Protein AF-A0A7R9SZK2-F1 (afdb_monomer_lite)

Secondary structure (DSSP, 8-state):
------PPPP--TTSSSSSTTTHHHHHHHHHHHHHHHHTS--S------GGG-PPPPHHHHHHHHHHHHHHHHHHHHSPPHHHHHHHHHHHHHHHHHHHHHHHHHS--HHHHHIIIIIIHHHTT-EEEE-GGG-HHHHHHHHHHHHHTT-EEEES-S---HHHHHIIIIII--PPPPBSTTSTTPPPPPPS---

Radius of gyration: 28.97 Å; chains: 1; bounding box: 73×49×88 Å

Foldseek 3Di:
DDDDDDDDDDDPPPPPPPPPPVVPVVVVVVVVVVVVVVVPPDDDPPDDPPVPDDPQDPVVVVVVVVVVVVVVVVVVPDDPPVNVVCVVCVVVVVVVVVVVVVCVVPPDPVNVCCVVPVLVVLAAEEQEFEQVPDLCSQVVRVVSCVVNVYAYAYQDDDHDPVNVCCCVPNVVHDDGYHLCPDDVRDPDPDPPDD

Sequence (194 aa):
SFSALMADPPDNNAYASASLADASLADASLAAAAAASSATGGAGIEGWPLSSTRPLSAKSWGSFTNLLETATAISQTMPSDAMKAMDDYRIAVERIAQKIVERTADPTEGAFIEETFAYKRLKGVCFVGHVKTDLDSVAGAIGAANLFDGLACRSEDNLNGEITYVLNEVANVEVPPLFDDTAGGGVAPEKGGE

Organism: NCBI:txid41880

pLDDT: mean 70.46, std 19.51, range [32.16, 94.0]

Structure (mmCIF, N/CA/C/O backbone):
data_AF-A0A7R9SZK2-F1
#
_entry.id   AF-A0A7R9SZK2-F1
#
loop_
_atom_site.group_PDB
_atom_site.id
_atom_site.type_symbol
_atom_site.label_atom_id
_atom_site.label_alt_id
_atom_site.label_comp_id
_atom_site.label_asym_id
_atom_site.label_entity_id
_atom_site.label_seq_id
_atom_site.pdbx_PDB_ins_code
_atom_site.Cartn_x
_atom_site.Cartn_y
_atom_site.Cartn_z
_atom_site.occupancy
_atom_site.B_iso_or_equiv
_atom_site.auth_seq_id
_atom_site.auth_comp_id
_atom_site.auth_asym_id
_atom_site.auth_atom_id
_atom_site.pdbx_PDB_model_num
ATOM 1 N N . SER A 1 1 ? 1.773 28.346 46.906 1.00 42.03 1 SER A N 1
ATOM 2 C CA . SER A 1 1 ? 3.105 28.855 46.539 1.00 42.03 1 SER A CA 1
ATOM 3 C C . SER A 1 1 ? 3.604 28.022 45.375 1.00 42.03 1 SER A C 1
ATOM 5 O O . SER A 1 1 ? 4.022 26.895 45.591 1.00 42.03 1 SER A O 1
ATOM 7 N N . PHE A 1 2 ? 3.400 28.503 44.150 1.00 32.16 2 PHE A N 1
ATOM 8 C CA . PHE A 1 2 ? 3.701 27.790 42.904 1.00 32.16 2 PHE A CA 1
ATOM 9 C C . PHE A 1 2 ? 4.478 28.780 42.036 1.00 32.16 2 PHE A C 1
ATOM 11 O O . PHE A 1 2 ? 3.902 29.568 41.296 1.00 32.16 2 PHE A O 1
ATOM 18 N N . SER A 1 3 ? 5.781 28.863 42.281 1.00 41.75 3 SER A N 1
ATOM 19 C CA . SER A 1 3 ? 6.683 29.766 41.573 1.00 41.75 3 SER A CA 1
ATOM 20 C C . SER A 1 3 ? 8.060 29.117 41.576 1.00 41.75 3 SER A C 1
ATOM 22 O O . SER A 1 3 ? 8.725 29.142 42.608 1.00 41.75 3 SER A O 1
ATOM 24 N N . ALA A 1 4 ? 8.383 28.438 40.469 1.00 46.31 4 ALA A N 1
ATOM 25 C CA . ALA A 1 4 ? 9.712 28.023 39.991 1.00 46.31 4 ALA A CA 1
ATOM 26 C C . ALA A 1 4 ? 9.612 26.700 39.209 1.00 46.31 4 ALA A C 1
ATOM 28 O O . ALA A 1 4 ? 9.750 25.634 39.798 1.00 46.31 4 ALA A O 1
ATOM 29 N N . LEU A 1 5 ? 9.380 26.771 37.893 1.00 40.84 5 LEU A N 1
ATOM 30 C CA . LEU A 1 5 ? 9.936 25.820 36.915 1.00 40.84 5 LEU A CA 1
ATOM 31 C C . LEU A 1 5 ? 9.748 26.371 35.484 1.00 40.84 5 LEU A C 1
ATOM 33 O O . LEU A 1 5 ? 8.963 25.870 34.690 1.00 40.84 5 LEU A O 1
ATOM 37 N N . MET A 1 6 ? 10.439 27.466 35.179 1.00 43.38 6 MET A N 1
ATOM 38 C CA . MET A 1 6 ? 10.690 27.923 33.809 1.00 43.38 6 MET A CA 1
ATOM 39 C C . MET A 1 6 ? 12.207 28.057 33.711 1.00 43.38 6 MET A C 1
ATOM 41 O O . MET A 1 6 ? 12.776 29.041 34.173 1.00 43.38 6 MET A O 1
ATOM 45 N N . ALA A 1 7 ? 12.856 26.995 33.243 1.00 42.50 7 ALA A N 1
ATOM 46 C CA . ALA A 1 7 ? 14.253 27.021 32.840 1.00 42.50 7 ALA A CA 1
ATOM 47 C C . ALA A 1 7 ? 14.271 27.110 31.312 1.00 42.50 7 ALA A C 1
ATOM 49 O O . ALA A 1 7 ? 13.709 26.240 30.645 1.00 42.50 7 ALA A O 1
ATOM 50 N N . ASP A 1 8 ? 14.868 28.179 30.788 1.00 42.50 8 ASP A N 1
ATOM 51 C CA . ASP A 1 8 ? 15.096 28.370 29.356 1.00 42.50 8 ASP A CA 1
ATOM 52 C C . ASP A 1 8 ? 15.987 27.248 28.786 1.00 42.50 8 ASP A C 1
ATOM 54 O O . ASP A 1 8 ? 16.932 26.812 29.456 1.00 42.50 8 ASP A O 1
ATOM 58 N N . PRO A 1 9 ? 15.728 26.771 27.555 1.00 45.72 9 PRO A N 1
ATOM 59 C CA . PRO A 1 9 ? 16.635 25.861 26.868 1.00 45.72 9 PRO A CA 1
ATOM 60 C C . PRO A 1 9 ? 17.911 26.596 26.408 1.00 45.72 9 PRO A C 1
ATOM 62 O O . PRO A 1 9 ? 17.858 27.785 26.091 1.00 45.72 9 PRO A O 1
ATOM 65 N N . PRO A 1 10 ? 19.067 25.909 26.345 1.00 44.34 10 PRO A N 1
ATOM 66 C CA . PRO A 1 10 ? 20.327 26.530 25.954 1.00 44.34 10 PRO A CA 1
ATOM 67 C C . PRO A 1 10 ? 20.353 26.906 24.465 1.00 44.34 10 PRO A C 1
ATOM 69 O O . PRO A 1 10 ? 19.896 26.153 23.603 1.00 44.34 10 PRO A O 1
ATOM 72 N N . ASP A 1 11 ? 20.948 28.067 24.181 1.00 41.97 11 ASP A N 1
ATOM 73 C CA . ASP A 1 11 ? 21.234 28.591 22.844 1.00 41.97 11 ASP A CA 1
ATOM 74 C C . ASP A 1 11 ? 22.074 27.602 22.014 1.00 41.97 11 ASP A C 1
ATOM 76 O O . ASP A 1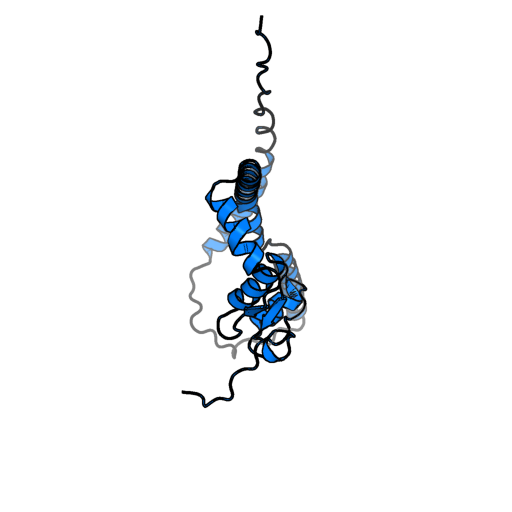 11 ? 23.275 27.427 22.224 1.00 41.97 11 ASP A O 1
ATOM 80 N N . ASN A 1 12 ? 21.450 26.997 21.002 1.00 46.94 12 ASN A N 1
ATOM 81 C CA . ASN A 1 12 ? 22.072 26.056 20.059 1.00 46.94 12 ASN A CA 1
ATOM 82 C C . ASN A 1 12 ? 22.899 26.735 18.944 1.00 46.94 12 ASN A C 1
ATOM 84 O O . ASN A 1 12 ? 23.244 26.108 17.943 1.00 46.94 12 ASN A O 1
ATOM 88 N N . ASN A 1 13 ? 23.240 28.018 19.088 1.00 44.75 13 ASN A N 1
ATOM 89 C CA . ASN A 1 13 ? 23.809 28.818 17.998 1.00 44.75 13 ASN A CA 1
ATOM 90 C C . ASN A 1 13 ? 25.343 28.704 17.845 1.00 44.75 13 ASN A C 1
ATOM 92 O O . ASN A 1 13 ? 25.939 29.400 17.026 1.00 44.75 13 ASN A O 1
ATOM 96 N N . ALA A 1 14 ? 26.002 27.832 18.616 1.00 42.00 14 ALA A N 1
ATOM 97 C CA . ALA A 1 14 ? 27.465 27.723 18.644 1.00 42.00 14 ALA A CA 1
ATOM 98 C C . ALA A 1 14 ? 28.066 26.697 17.657 1.00 42.00 14 ALA A C 1
ATOM 100 O O . ALA A 1 14 ? 29.277 26.703 17.452 1.00 42.00 14 ALA A O 1
ATOM 101 N N . TYR A 1 15 ? 27.260 25.844 17.013 1.00 39.00 15 TYR A N 1
ATOM 102 C CA . TYR A 1 15 ? 27.771 24.791 16.114 1.00 39.00 15 TYR A CA 1
ATOM 103 C C . TYR A 1 15 ? 27.780 25.159 14.619 1.00 39.00 15 TYR A C 1
ATOM 105 O O . TYR A 1 15 ? 28.322 24.408 13.811 1.00 39.00 15 TYR A O 1
ATOM 113 N N . ALA A 1 16 ? 27.232 26.314 14.227 1.00 40.88 16 ALA A N 1
ATOM 114 C CA . ALA A 1 16 ? 27.061 26.671 12.813 1.00 40.88 16 ALA A CA 1
ATOM 115 C C . ALA A 1 16 ? 28.279 27.361 12.159 1.00 40.88 16 ALA A C 1
ATOM 117 O O . ALA A 1 16 ? 28.333 27.474 10.937 1.00 40.88 16 ALA A O 1
ATOM 118 N N . SER A 1 17 ? 29.269 27.827 12.927 1.00 41.69 17 SER A N 1
ATOM 119 C CA . SER A 1 17 ? 30.341 28.685 12.391 1.00 41.69 17 SER A CA 1
ATOM 120 C C . SER A 1 17 ? 31.630 27.956 11.989 1.00 41.69 17 SER A C 1
ATOM 122 O O . SER A 1 17 ? 32.462 28.552 11.310 1.00 41.69 17 SER A O 1
ATOM 124 N N . ALA A 1 18 ? 31.803 26.677 12.342 1.00 39.34 18 ALA A N 1
ATOM 125 C CA . ALA A 1 18 ? 33.045 25.941 12.063 1.00 39.34 18 ALA A CA 1
ATOM 126 C C . ALA A 1 18 ? 33.054 25.172 10.723 1.00 39.34 18 ALA A C 1
ATOM 128 O O . ALA A 1 18 ? 34.112 24.743 10.281 1.00 39.34 18 ALA A O 1
ATOM 129 N N . SER A 1 19 ? 31.906 25.020 10.050 1.00 45.16 19 SER A N 1
ATOM 130 C CA . SER A 1 19 ? 31.774 24.176 8.844 1.00 45.16 19 SER A CA 1
ATOM 131 C C . SER A 1 19 ? 31.853 24.938 7.511 1.00 45.16 19 SER A C 1
ATOM 133 O O . SER A 1 19 ? 31.852 24.316 6.452 1.00 45.16 19 SER A O 1
ATOM 135 N N . LEU A 1 20 ? 31.891 26.273 7.530 1.00 40.22 20 LEU A N 1
ATOM 136 C CA . LEU A 1 20 ? 31.751 27.095 6.318 1.00 40.22 20 LEU A CA 1
ATOM 137 C C . LEU A 1 20 ? 33.079 27.428 5.615 1.00 40.22 20 LEU A C 1
ATOM 139 O O . LEU A 1 20 ? 33.055 27.937 4.498 1.00 40.22 20 LEU A O 1
ATOM 143 N N . ALA A 1 21 ? 34.232 27.142 6.227 1.00 42.16 21 ALA A N 1
ATOM 144 C CA . ALA A 1 21 ? 35.530 27.472 5.632 1.00 42.16 21 ALA A CA 1
ATOM 145 C C . ALA A 1 21 ? 36.015 26.419 4.612 1.00 42.16 21 ALA A C 1
ATOM 147 O O . ALA A 1 21 ? 36.528 26.794 3.556 1.00 42.16 21 ALA A O 1
ATOM 148 N N . ASP A 1 22 ? 35.788 25.125 4.869 1.00 42.03 22 ASP A N 1
ATOM 149 C CA . ASP A 1 22 ? 36.299 24.031 4.020 1.00 42.03 22 ASP A CA 1
ATOM 150 C C . ASP A 1 22 ? 35.473 23.779 2.745 1.00 42.03 22 ASP A C 1
ATOM 152 O O . ASP A 1 22 ? 36.000 23.273 1.755 1.00 42.03 22 ASP A O 1
ATOM 156 N N . ALA A 1 23 ? 34.202 24.196 2.710 1.00 44.44 23 ALA A N 1
ATOM 157 C CA . ALA A 1 23 ? 33.348 24.040 1.527 1.00 44.44 23 ALA A CA 1
ATOM 158 C C . ALA A 1 23 ? 33.775 24.942 0.345 1.00 44.44 23 ALA A C 1
ATOM 160 O O . ALA A 1 23 ? 33.559 24.601 -0.816 1.00 44.44 23 ALA A O 1
ATOM 161 N N . SER A 1 24 ? 34.443 26.069 0.620 1.00 49.50 24 SER A N 1
ATOM 162 C CA . SER A 1 24 ? 34.748 27.085 -0.402 1.00 49.50 24 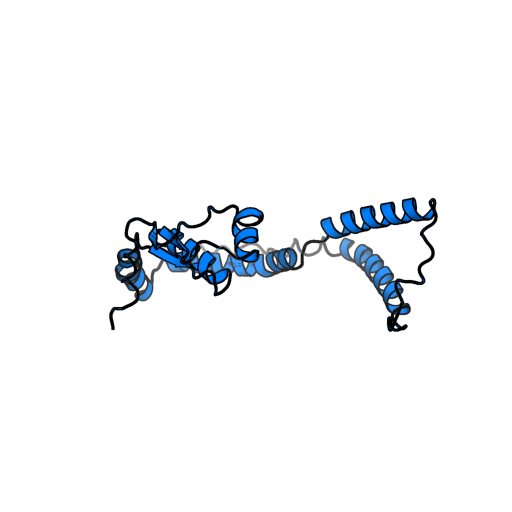SER A CA 1
ATOM 163 C C . SER A 1 24 ? 35.840 26.681 -1.404 1.00 49.50 24 SER A C 1
ATOM 165 O O . SER A 1 24 ? 35.852 27.166 -2.537 1.00 49.50 24 SER A O 1
ATOM 167 N N . LEU A 1 25 ? 36.747 25.774 -1.021 1.00 42.75 25 LEU A N 1
ATOM 168 C CA . LEU A 1 25 ? 37.838 25.308 -1.888 1.00 42.75 25 LEU A CA 1
ATOM 169 C C . LEU A 1 25 ? 37.407 24.156 -2.808 1.00 42.75 25 LEU A C 1
ATOM 171 O O . LEU A 1 25 ? 37.892 24.066 -3.938 1.00 42.75 25 LEU A O 1
ATOM 175 N N . ALA A 1 26 ? 36.468 23.314 -2.365 1.00 48.78 26 ALA A N 1
ATOM 176 C CA . ALA A 1 26 ? 35.903 22.242 -3.184 1.00 48.78 26 ALA A CA 1
ATOM 177 C C . ALA A 1 26 ? 35.005 22.802 -4.305 1.00 48.78 26 ALA A C 1
ATOM 179 O O . ALA A 1 26 ? 35.143 22.393 -5.463 1.00 48.78 26 ALA A O 1
ATOM 180 N N . ASP A 1 27 ? 34.188 23.815 -3.995 1.00 48.53 27 ASP A N 1
ATOM 181 C CA . ASP A 1 27 ? 33.290 24.469 -4.957 1.00 48.53 27 ASP A CA 1
ATOM 182 C C . ASP A 1 27 ? 34.035 25.209 -6.075 1.00 48.53 27 ASP A C 1
ATOM 184 O O . ASP A 1 27 ? 33.617 25.175 -7.235 1.00 48.53 27 ASP A O 1
ATOM 188 N N . ALA A 1 28 ? 35.186 25.820 -5.774 1.00 45.78 28 ALA A N 1
ATOM 189 C CA . ALA A 1 28 ? 35.995 26.503 -6.785 1.00 45.78 28 ALA A CA 1
ATOM 190 C C . ALA A 1 28 ? 36.542 25.535 -7.856 1.00 45.78 28 ALA A C 1
ATOM 192 O O . ALA A 1 28 ? 36.662 25.904 -9.027 1.00 45.78 28 ALA A O 1
ATOM 193 N N . SER A 1 29 ? 36.832 24.283 -7.479 1.00 46.62 29 SER A N 1
ATOM 194 C CA . SER A 1 29 ? 37.334 23.259 -8.406 1.00 46.62 29 SER A CA 1
ATOM 195 C C . SER A 1 29 ? 36.232 22.671 -9.300 1.00 46.62 29 SER A C 1
ATOM 197 O O . SER A 1 29 ? 36.459 22.461 -10.495 1.00 46.62 29 SER A O 1
ATOM 199 N N . LEU A 1 30 ? 35.016 22.495 -8.764 1.00 48.34 30 LEU A N 1
ATOM 200 C CA . LEU A 1 30 ? 33.853 22.039 -9.531 1.00 48.34 30 LEU A CA 1
ATOM 201 C C . LEU A 1 30 ? 33.337 23.125 -10.485 1.00 48.34 30 LEU A C 1
ATOM 203 O O . LEU A 1 30 ? 33.002 22.830 -11.634 1.00 48.34 30 LEU A O 1
ATOM 207 N N . ALA A 1 31 ? 33.332 24.388 -10.047 1.00 49.47 31 ALA A N 1
ATOM 208 C CA . ALA A 1 31 ? 32.934 25.517 -10.884 1.00 49.47 31 ALA A CA 1
ATOM 209 C C . ALA A 1 31 ? 33.897 25.727 -12.069 1.00 49.47 31 ALA A C 1
ATOM 211 O O . ALA A 1 31 ? 33.452 26.017 -13.181 1.00 49.47 31 ALA A O 1
ATOM 212 N N . ALA A 1 32 ? 35.203 25.510 -11.871 1.00 45.88 32 ALA A N 1
ATOM 213 C CA . ALA A 1 32 ? 36.190 25.568 -12.950 1.00 45.88 32 ALA A CA 1
ATOM 214 C C . ALA A 1 32 ? 36.011 24.430 -13.977 1.00 45.88 32 ALA A C 1
ATOM 216 O O . ALA A 1 32 ? 36.134 24.664 -15.182 1.00 45.88 32 ALA A O 1
ATOM 217 N N . ALA A 1 33 ? 35.657 23.220 -13.527 1.00 44.72 33 ALA A N 1
ATOM 218 C CA . ALA A 1 33 ? 35.361 22.093 -14.415 1.00 44.72 33 ALA A CA 1
ATOM 219 C C . ALA A 1 33 ? 34.056 22.300 -15.213 1.00 44.72 33 ALA A C 1
ATOM 221 O O . ALA A 1 33 ? 34.003 22.006 -16.410 1.00 44.72 33 ALA A O 1
ATOM 222 N N . ALA A 1 34 ? 33.024 22.879 -14.588 1.00 45.88 34 ALA A N 1
ATOM 223 C CA . ALA A 1 34 ? 31.765 23.218 -15.254 1.00 45.88 34 ALA A CA 1
ATOM 224 C C . ALA A 1 34 ? 31.927 24.357 -16.282 1.00 45.88 34 ALA A C 1
ATOM 226 O O . ALA A 1 34 ? 31.342 24.299 -17.366 1.00 45.88 34 ALA A O 1
ATOM 227 N N . ALA A 1 35 ? 32.771 25.355 -15.995 1.00 41.47 35 ALA A N 1
ATOM 228 C CA . ALA A 1 35 ? 33.072 26.447 -16.924 1.00 41.47 35 ALA A CA 1
ATOM 229 C C . ALA A 1 35 ? 33.907 25.996 -18.141 1.00 41.47 35 ALA A C 1
ATOM 231 O O . ALA A 1 35 ? 33.748 26.538 -19.234 1.00 41.47 35 ALA A O 1
ATOM 232 N N . ALA A 1 36 ? 34.759 24.975 -17.991 1.00 43.59 36 ALA A N 1
ATOM 233 C CA . ALA A 1 36 ? 35.483 24.384 -19.120 1.00 43.59 36 ALA A CA 1
ATOM 234 C C . ALA A 1 36 ? 34.558 23.578 -20.058 1.00 43.59 36 ALA A C 1
ATOM 236 O O . ALA A 1 36 ? 34.780 23.548 -21.269 1.00 43.59 36 ALA A O 1
ATOM 237 N N . SER A 1 37 ? 33.494 22.976 -19.513 1.00 43.56 37 SER A N 1
ATOM 238 C CA . SER A 1 37 ? 32.466 22.242 -20.267 1.00 43.56 37 SER A CA 1
ATOM 239 C C . SER A 1 37 ? 31.523 23.173 -21.048 1.00 43.56 37 SER A C 1
ATOM 241 O O . SER A 1 37 ? 31.163 22.890 -22.193 1.00 43.56 37 SER A O 1
ATOM 243 N N . SER A 1 38 ? 31.174 24.340 -20.491 1.00 41.94 38 SER A N 1
ATOM 244 C CA . SER A 1 38 ? 30.246 25.279 -21.142 1.00 41.94 38 SER A CA 1
ATOM 245 C C . SER A 1 38 ? 30.853 26.059 -22.317 1.00 41.94 38 SER A C 1
ATOM 247 O O . SER A 1 38 ? 30.114 26.568 -23.157 1.00 41.94 38 SER A O 1
ATOM 249 N N . ALA A 1 39 ? 32.184 26.107 -22.441 1.00 38.69 39 ALA A N 1
ATOM 250 C CA . ALA A 1 39 ? 32.871 26.827 -23.517 1.00 38.69 39 ALA A CA 1
ATOM 251 C C . ALA A 1 39 ? 32.955 26.059 -24.857 1.00 38.69 39 ALA A C 1
ATOM 253 O O . ALA A 1 39 ? 33.436 26.614 -25.844 1.00 38.69 39 ALA A O 1
ATOM 254 N N . THR A 1 40 ? 32.492 24.803 -24.929 1.00 42.72 40 THR A N 1
ATOM 255 C CA . THR A 1 40 ? 32.543 23.982 -26.164 1.00 42.72 40 THR A CA 1
ATOM 256 C C . THR A 1 40 ? 31.189 23.433 -26.637 1.00 42.72 40 THR A C 1
ATOM 258 O O . THR A 1 40 ? 31.122 22.758 -27.664 1.00 42.72 40 THR A O 1
ATOM 261 N N . GLY A 1 41 ? 30.087 23.768 -25.961 1.00 37.22 41 GLY A N 1
ATOM 262 C CA . GLY A 1 41 ? 28.733 23.317 -26.306 1.00 37.22 41 GLY A CA 1
ATOM 263 C C . GLY A 1 41 ? 28.063 24.168 -27.385 1.00 37.22 41 GLY A C 1
ATOM 264 O O . GLY A 1 41 ? 27.139 24.919 -27.092 1.00 37.22 41 GLY A O 1
ATOM 265 N N . GLY A 1 42 ? 28.530 24.074 -28.629 1.00 36.88 42 GLY A N 1
ATOM 266 C CA . GLY A 1 42 ? 27.995 24.877 -29.732 1.00 36.88 42 GLY A CA 1
ATOM 267 C C . GLY A 1 42 ? 28.293 24.325 -31.122 1.00 36.88 42 GLY A C 1
ATOM 268 O O . GLY A 1 42 ? 28.608 25.093 -32.023 1.00 36.88 42 GLY A O 1
ATOM 269 N N . ALA A 1 43 ? 28.225 23.008 -31.314 1.00 37.97 43 ALA A N 1
ATOM 270 C CA . ALA A 1 43 ? 28.176 22.411 -32.646 1.00 37.97 43 ALA A CA 1
ATOM 271 C C . ALA A 1 43 ? 27.143 21.278 -32.635 1.00 37.97 43 ALA A C 1
ATOM 273 O O . ALA A 1 43 ? 27.264 20.326 -31.868 1.00 37.97 43 ALA A O 1
ATOM 274 N N . GLY A 1 44 ? 26.088 21.441 -33.435 1.00 36.44 44 GLY A N 1
ATOM 275 C CA . GLY A 1 44 ? 24.954 20.528 -33.507 1.00 36.44 44 GLY A CA 1
ATOM 276 C C . GLY A 1 44 ? 25.370 19.106 -33.870 1.00 36.44 44 GLY A C 1
ATOM 277 O O . GLY A 1 44 ? 26.169 18.886 -34.777 1.00 36.44 44 GLY A O 1
ATOM 278 N N . ILE A 1 45 ? 24.784 18.139 -33.172 1.00 45.91 45 ILE A N 1
ATOM 279 C CA . ILE A 1 45 ? 24.876 16.716 -33.503 1.00 45.91 45 ILE A CA 1
ATOM 280 C C . ILE A 1 45 ? 23.719 16.366 -34.451 1.00 45.91 45 ILE A C 1
ATOM 282 O O . ILE A 1 45 ? 22.886 15.513 -34.166 1.00 45.91 45 ILE A O 1
ATOM 286 N N . GLU A 1 46 ? 23.625 17.067 -35.581 1.00 43.34 46 GLU A N 1
ATOM 287 C CA . GLU A 1 46 ? 22.796 16.613 -36.697 1.00 43.34 46 GLU A CA 1
ATOM 288 C C . GLU A 1 46 ? 23.641 15.698 -37.587 1.00 43.34 46 GLU A C 1
ATOM 290 O O . GLU A 1 46 ? 24.599 16.127 -38.225 1.00 43.34 46 GLU A O 1
ATOM 295 N N . GLY A 1 47 ? 23.272 14.415 -37.625 1.00 46.22 47 GLY A N 1
ATOM 296 C CA . GLY A 1 47 ? 23.664 13.507 -38.700 1.00 46.22 47 GLY A CA 1
ATOM 297 C C . GLY A 1 47 ? 25.104 12.995 -38.668 1.00 46.22 47 GLY A C 1
ATOM 298 O O . GLY A 1 47 ? 25.814 13.122 -39.662 1.00 46.22 47 GLY A O 1
ATOM 299 N N . TRP A 1 48 ? 25.523 12.322 -37.591 1.00 44.72 48 TRP A N 1
ATOM 300 C CA . TRP A 1 48 ? 26.705 11.457 -37.668 1.00 44.72 48 TRP A CA 1
ATOM 301 C C . TRP A 1 48 ? 26.298 10.066 -38.185 1.00 44.72 48 TRP A C 1
ATOM 303 O O . TRP A 1 48 ? 25.636 9.321 -37.458 1.00 44.72 48 TRP A O 1
ATOM 313 N N . PRO A 1 49 ? 26.652 9.667 -39.420 1.00 46.09 49 PRO A N 1
ATOM 314 C CA . PRO A 1 49 ? 26.409 8.305 -39.867 1.00 46.09 49 PRO A CA 1
ATOM 315 C C . PRO A 1 49 ? 27.317 7.347 -39.084 1.00 46.09 49 PRO A C 1
ATOM 317 O O . PRO A 1 49 ? 28.542 7.397 -39.194 1.00 46.09 49 PRO A O 1
ATOM 320 N N . LEU A 1 50 ? 26.713 6.421 -38.331 1.00 50.22 50 LEU A N 1
ATOM 321 C CA . LEU A 1 50 ? 27.406 5.326 -37.627 1.00 50.22 50 LEU A CA 1
ATOM 322 C C . LEU A 1 50 ? 28.264 4.443 -38.560 1.00 50.22 50 LEU A C 1
ATOM 324 O O . LEU A 1 50 ? 29.045 3.627 -38.085 1.00 50.22 50 LEU A O 1
ATOM 328 N N . SER A 1 51 ? 28.142 4.602 -39.882 1.00 53.25 51 SER A N 1
ATOM 329 C CA . SER A 1 51 ? 28.876 3.853 -40.902 1.00 53.25 51 SER A CA 1
ATOM 330 C C . SER A 1 51 ? 30.253 4.428 -41.265 1.00 53.25 51 SER A C 1
ATOM 332 O O . SER A 1 51 ? 30.954 3.812 -42.065 1.00 53.25 51 SER A O 1
ATOM 334 N N . SER A 1 52 ? 30.658 5.593 -40.735 1.00 51.31 52 SER A N 1
ATOM 335 C CA . SER A 1 52 ? 31.968 6.210 -41.038 1.00 51.31 52 SER A CA 1
ATOM 336 C C . SER A 1 52 ? 32.990 6.133 -39.899 1.00 51.31 52 SER A C 1
ATOM 338 O O . SER A 1 52 ? 34.059 6.744 -39.984 1.00 51.31 52 SER A O 1
ATOM 340 N N . THR A 1 53 ? 32.696 5.416 -38.817 1.00 53.47 53 THR A N 1
ATOM 341 C CA . THR A 1 53 ? 33.638 5.224 -37.711 1.00 53.47 53 THR A CA 1
ATOM 342 C C . THR A 1 53 ? 34.727 4.237 -38.130 1.00 53.47 53 THR A C 1
ATOM 344 O O . THR A 1 53 ? 34.477 3.064 -38.404 1.00 53.47 53 THR A O 1
ATOM 347 N N . ARG A 1 54 ? 35.978 4.714 -38.211 1.00 56.16 54 ARG A N 1
ATOM 348 C CA . ARG A 1 54 ? 37.136 3.821 -38.369 1.00 56.16 54 ARG A CA 1
ATOM 349 C C . ARG A 1 54 ? 37.133 2.820 -37.206 1.00 56.16 54 ARG A C 1
ATOM 351 O O . ARG A 1 54 ? 36.927 3.255 -36.071 1.00 56.16 54 ARG A O 1
ATOM 358 N N . PRO A 1 55 ? 37.389 1.522 -37.449 1.00 59.38 55 PRO A N 1
ATOM 359 C CA . PRO A 1 55 ? 37.478 0.551 -36.369 1.00 59.38 55 PRO A CA 1
ATOM 360 C C . PRO A 1 55 ? 38.529 1.020 -35.360 1.00 59.38 55 PRO A C 1
ATOM 362 O O . PRO A 1 55 ? 39.644 1.392 -35.742 1.00 59.38 55 PRO A O 1
ATOM 365 N N . LEU A 1 56 ? 38.150 1.047 -34.080 1.00 57.66 56 LEU A N 1
ATOM 366 C CA . LEU A 1 56 ? 39.048 1.405 -32.988 1.00 57.66 56 LEU A CA 1
ATOM 367 C C . LEU A 1 56 ? 40.299 0.527 -33.088 1.00 57.66 56 LEU A C 1
ATOM 369 O O . LEU A 1 56 ? 40.224 -0.701 -33.092 1.00 57.66 56 LEU A O 1
ATOM 373 N N . SER A 1 57 ? 41.463 1.163 -33.190 1.00 66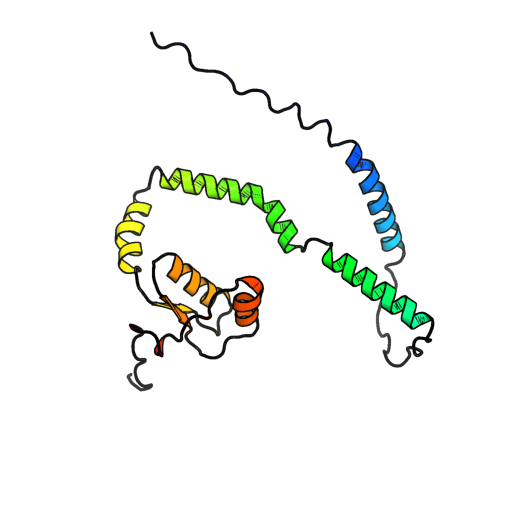.31 57 SER A N 1
ATOM 374 C CA . SER A 1 57 ? 42.741 0.458 -33.137 1.00 66.31 57 SER A CA 1
ATOM 375 C C . SER A 1 57 ? 42.863 -0.337 -31.829 1.00 66.31 57 SER A C 1
ATOM 377 O O . SER A 1 57 ? 42.317 0.060 -30.797 1.00 66.31 57 SER A O 1
ATOM 379 N N . ALA A 1 58 ? 43.638 -1.425 -31.827 1.00 60.59 58 ALA A N 1
ATOM 380 C CA . ALA A 1 58 ? 43.880 -2.223 -30.618 1.00 60.59 58 ALA A CA 1
ATOM 381 C C . ALA A 1 58 ? 44.420 -1.386 -29.434 1.00 60.59 58 ALA A C 1
ATOM 383 O O . ALA A 1 58 ? 44.148 -1.693 -28.280 1.00 60.59 58 ALA A O 1
ATOM 384 N N . LYS A 1 59 ? 45.128 -0.279 -29.715 1.00 61.09 59 LYS A N 1
ATOM 385 C CA . LYS A 1 59 ? 45.617 0.668 -28.698 1.00 61.09 59 LYS A CA 1
ATOM 386 C C . LYS A 1 59 ? 44.511 1.565 -28.126 1.00 61.09 59 LYS A C 1
ATOM 388 O O . LYS A 1 59 ? 44.554 1.901 -26.949 1.00 61.09 59 LYS A O 1
ATOM 393 N N . SER A 1 60 ? 43.516 1.939 -28.932 1.00 67.25 60 SER A N 1
ATOM 394 C CA . SER A 1 60 ? 42.368 2.743 -28.481 1.00 67.25 60 SER A CA 1
ATOM 395 C C . SER A 1 60 ? 41.306 1.921 -27.750 1.00 67.25 60 SER A C 1
ATOM 397 O O . SER A 1 60 ? 40.543 2.492 -26.979 1.00 67.25 60 SER A O 1
ATOM 399 N N . TRP A 1 61 ? 41.285 0.595 -27.930 1.00 66.94 61 TRP A N 1
ATOM 400 C CA . TRP A 1 61 ? 40.397 -0.300 -27.181 1.00 66.94 61 TRP A CA 1
ATOM 401 C C . TRP A 1 61 ? 40.675 -0.282 -25.676 1.00 66.94 61 TRP A C 1
ATOM 403 O O . TRP A 1 61 ? 39.739 -0.127 -24.905 1.00 66.94 61 TRP A O 1
ATOM 413 N N . GLY A 1 62 ? 41.946 -0.334 -25.260 1.00 67.31 62 GLY A N 1
ATOM 414 C CA . GLY A 1 62 ? 42.304 -0.232 -23.837 1.00 67.31 62 GLY A CA 1
ATOM 415 C C . GLY A 1 62 ? 41.948 1.126 -23.217 1.00 67.31 62 GLY A C 1
ATOM 416 O O . GLY A 1 62 ? 41.555 1.210 -22.059 1.00 67.31 62 GLY A O 1
ATOM 417 N N . SER A 1 63 ? 42.025 2.205 -24.002 1.00 71.00 63 SER A N 1
ATOM 418 C CA . SER A 1 63 ? 41.601 3.533 -23.543 1.00 71.00 63 SER A CA 1
ATOM 419 C C . SER A 1 63 ? 40.079 3.644 -23.426 1.00 71.00 63 SER A C 1
ATOM 421 O O . SER A 1 63 ? 39.591 4.349 -22.549 1.00 71.00 63 SER A O 1
ATOM 423 N N . PHE A 1 64 ? 39.334 2.954 -24.292 1.00 72.38 64 PHE A N 1
ATOM 424 C CA . PHE A 1 64 ? 37.874 2.906 -24.256 1.00 72.38 64 PHE A CA 1
ATOM 425 C C . PHE A 1 64 ? 37.358 2.060 -23.087 1.00 72.38 64 PHE A C 1
ATOM 427 O O . PHE A 1 64 ? 36.432 2.486 -22.405 1.00 72.38 64 PHE A O 1
ATOM 434 N N . THR A 1 65 ? 37.982 0.915 -22.793 1.00 75.31 65 THR A N 1
ATOM 435 C CA . THR A 1 65 ? 37.619 0.097 -21.624 1.00 75.31 65 THR A CA 1
ATOM 436 C C . THR A 1 65 ? 37.914 0.823 -20.317 1.00 75.31 65 THR A C 1
ATOM 438 O O . THR A 1 65 ? 37.047 0.855 -19.455 1.00 75.31 65 THR A O 1
ATOM 441 N N . ASN A 1 66 ? 39.059 1.507 -20.203 1.00 72.69 66 ASN A N 1
ATOM 442 C CA . ASN A 1 66 ? 39.350 2.348 -19.036 1.00 72.69 66 ASN A CA 1
ATOM 443 C C . ASN A 1 66 ? 38.337 3.491 -18.886 1.00 72.69 66 ASN A C 1
ATOM 445 O O . ASN A 1 66 ? 37.946 3.828 -17.771 1.00 72.69 66 ASN A O 1
ATOM 449 N N . LEU A 1 67 ? 37.892 4.089 -19.996 1.00 78.75 67 LEU A N 1
ATOM 450 C CA . LEU A 1 67 ? 36.860 5.124 -19.972 1.00 78.75 67 LEU A CA 1
ATOM 451 C C . LEU A 1 67 ? 35.504 4.554 -19.543 1.00 78.75 67 LEU A C 1
ATOM 453 O O . LEU A 1 67 ? 34.827 5.186 -18.740 1.00 78.75 67 LEU A O 1
ATOM 457 N N . LEU A 1 68 ? 35.129 3.360 -20.011 1.00 78.31 68 LEU A N 1
ATOM 458 C CA . LEU A 1 68 ? 33.911 2.670 -19.578 1.00 78.31 68 LEU A CA 1
ATOM 459 C C . LEU A 1 68 ? 33.965 2.280 -18.099 1.00 78.31 68 LEU A C 1
ATOM 461 O O . LEU A 1 68 ? 32.993 2.509 -17.387 1.00 78.31 68 LEU A O 1
ATOM 465 N N . GLU A 1 69 ? 35.084 1.744 -17.616 1.00 72.88 69 GLU A N 1
ATOM 466 C CA . GLU A 1 69 ? 35.269 1.423 -16.196 1.00 72.88 69 GLU A CA 1
ATOM 467 C C . GLU A 1 69 ? 35.190 2.683 -15.333 1.00 72.88 69 GLU A C 1
ATOM 469 O O . GLU A 1 69 ? 34.475 2.704 -14.334 1.00 72.88 69 GLU A O 1
ATOM 474 N N . THR A 1 70 ? 35.835 3.769 -15.765 1.00 73.12 70 THR A N 1
ATOM 475 C CA . THR A 1 70 ? 35.781 5.057 -15.063 1.00 73.12 70 THR A CA 1
ATOM 476 C C . THR A 1 70 ? 34.365 5.641 -15.084 1.00 73.12 70 THR A C 1
ATOM 478 O O . THR A 1 70 ? 33.870 6.085 -14.053 1.00 73.12 70 THR A O 1
ATOM 481 N N . ALA A 1 71 ? 33.670 5.601 -16.223 1.00 69.69 71 ALA A N 1
ATOM 482 C CA . ALA A 1 71 ? 32.297 6.089 -16.340 1.00 69.69 71 ALA A CA 1
ATOM 483 C C . ALA A 1 71 ? 31.314 5.257 -15.503 1.00 69.69 71 ALA A C 1
ATOM 485 O O . ALA A 1 71 ? 30.430 5.818 -14.860 1.00 69.69 71 ALA A O 1
ATOM 486 N N . THR A 1 72 ? 31.498 3.936 -15.451 1.00 68.00 72 THR A N 1
ATOM 487 C CA . THR A 1 72 ? 30.683 3.032 -14.624 1.00 68.00 72 THR A CA 1
ATOM 488 C C . THR A 1 72 ? 30.927 3.296 -13.138 1.00 68.00 72 THR A C 1
ATOM 490 O O . THR A 1 72 ? 29.971 3.427 -12.376 1.00 68.00 72 THR A O 1
ATOM 493 N N . ALA A 1 73 ? 32.187 3.473 -12.730 1.00 65.56 73 ALA A N 1
ATOM 494 C CA . ALA A 1 73 ? 32.551 3.817 -11.356 1.00 65.56 73 ALA A CA 1
ATOM 495 C C . ALA A 1 73 ? 32.012 5.199 -10.930 1.00 65.56 73 ALA A C 1
ATOM 497 O O . ALA A 1 73 ? 31.549 5.370 -9.802 1.00 65.56 73 ALA A O 1
ATOM 498 N N . ILE A 1 74 ? 32.000 6.183 -11.835 1.00 63.53 74 ILE A N 1
ATOM 499 C CA . ILE A 1 74 ? 31.410 7.507 -11.576 1.00 63.53 74 ILE A CA 1
ATOM 500 C C . ILE A 1 74 ? 29.879 7.409 -11.488 1.00 63.53 74 ILE A C 1
ATOM 502 O O . ILE A 1 74 ? 29.270 7.975 -10.584 1.00 63.53 74 ILE A O 1
ATOM 506 N N . SER A 1 75 ? 29.241 6.642 -12.376 1.00 60.62 75 SER A N 1
ATOM 507 C CA . SER A 1 75 ? 27.786 6.449 -12.355 1.00 60.62 75 SER A CA 1
ATOM 508 C C . SER A 1 75 ? 27.295 5.730 -11.096 1.00 60.62 75 SER A C 1
ATOM 510 O O . SER A 1 75 ? 26.168 5.967 -10.677 1.00 60.62 75 SER A O 1
ATOM 512 N N . GLN A 1 76 ? 28.114 4.862 -10.497 1.00 61.44 76 GLN A N 1
ATOM 513 C CA . GLN A 1 76 ? 27.785 4.155 -9.254 1.00 61.44 76 GLN A CA 1
ATOM 514 C C . GLN A 1 76 ? 28.019 4.992 -7.990 1.00 61.44 76 GLN A C 1
ATOM 516 O O . GLN A 1 76 ? 27.505 4.650 -6.930 1.00 61.44 76 GLN A O 1
ATOM 521 N N . THR A 1 77 ? 28.798 6.072 -8.080 1.00 60.22 77 THR A N 1
ATOM 522 C CA . THR A 1 77 ? 29.133 6.931 -6.932 1.00 60.22 77 THR A CA 1
ATOM 523 C C . THR A 1 77 ? 28.286 8.196 -6.857 1.00 60.22 77 THR A C 1
ATOM 525 O O . THR A 1 77 ? 28.257 8.842 -5.810 1.00 60.22 77 THR A O 1
ATOM 528 N N . MET A 1 78 ? 27.564 8.552 -7.923 1.00 58.19 78 MET A N 1
ATOM 529 C CA . MET A 1 78 ? 26.624 9.665 -7.869 1.00 58.19 78 MET A CA 1
ATOM 530 C C . MET A 1 78 ? 25.303 9.218 -7.232 1.00 58.19 78 MET A C 1
ATOM 532 O O . MET A 1 78 ? 24.6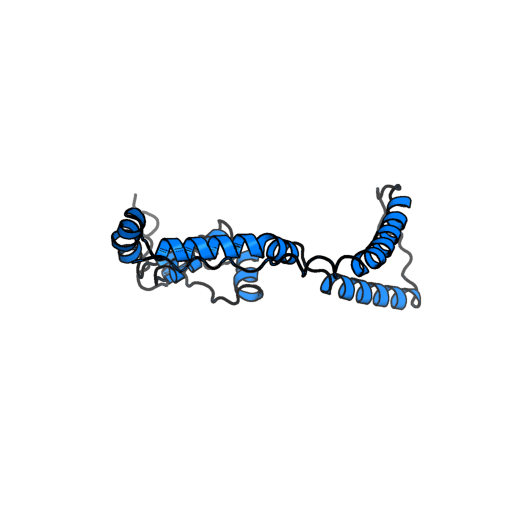53 8.318 -7.766 1.00 58.19 78 MET A O 1
ATOM 536 N N . PRO A 1 79 ? 24.877 9.839 -6.113 1.00 64.19 79 PRO A N 1
ATOM 537 C CA . PRO A 1 79 ? 23.569 9.557 -5.550 1.00 64.19 79 PRO A CA 1
ATOM 538 C C . PRO A 1 79 ? 22.517 9.872 -6.608 1.00 64.19 79 PRO A C 1
ATOM 540 O O . PRO A 1 79 ? 22.545 10.948 -7.219 1.00 64.19 79 PRO A O 1
ATOM 543 N N . SER A 1 80 ? 21.627 8.908 -6.842 1.00 77.00 80 SER A N 1
ATOM 544 C CA . SER A 1 80 ? 20.529 9.076 -7.786 1.00 77.00 80 SER A CA 1
ATOM 545 C C . SER A 1 80 ? 19.688 10.287 -7.387 1.00 77.00 80 SER A C 1
ATOM 547 O O . SER A 1 80 ? 19.624 10.659 -6.212 1.00 77.00 80 SER A O 1
ATOM 549 N N . ASP A 1 81 ? 19.012 10.901 -8.353 1.00 79.38 81 ASP A N 1
ATOM 550 C CA . ASP A 1 81 ? 18.138 12.044 -8.067 1.00 79.38 81 ASP A CA 1
ATOM 551 C C . ASP A 1 81 ? 17.045 11.678 -7.045 1.00 79.38 81 ASP A C 1
ATOM 553 O O . ASP A 1 81 ? 16.651 12.509 -6.232 1.00 79.38 81 ASP A O 1
ATOM 557 N N . ALA A 1 82 ? 16.646 10.401 -6.998 1.00 70.38 82 ALA A N 1
ATOM 558 C CA . ALA A 1 82 ? 15.765 9.862 -5.968 1.00 70.38 82 ALA A CA 1
ATOM 559 C C . ALA A 1 82 ? 16.402 9.880 -4.567 1.00 70.38 82 ALA A C 1
ATOM 561 O O . ALA A 1 82 ? 15.748 10.281 -3.609 1.00 70.38 82 ALA A O 1
ATOM 562 N N . MET A 1 83 ? 17.675 9.492 -4.429 1.00 76.44 83 MET A N 1
ATOM 563 C CA . MET A 1 83 ? 18.378 9.538 -3.139 1.00 76.44 83 MET A CA 1
ATOM 564 C C . MET A 1 83 ? 18.575 10.972 -2.644 1.00 76.44 83 MET A C 1
ATOM 566 O O . MET A 1 83 ? 18.415 11.229 -1.454 1.00 76.44 83 MET A O 1
ATOM 570 N N . LYS A 1 84 ? 18.876 11.912 -3.549 1.00 80.50 84 LYS A N 1
ATOM 571 C CA . LYS A 1 84 ? 18.964 13.339 -3.201 1.00 80.50 84 LYS A CA 1
ATOM 572 C C . LYS A 1 84 ? 17.615 13.875 -2.732 1.00 80.50 84 LYS A C 1
ATOM 574 O O . LYS A 1 84 ? 17.541 14.470 -1.665 1.00 80.50 84 LYS A O 1
ATOM 579 N N . ALA A 1 85 ? 16.541 13.565 -3.460 1.00 79.12 85 ALA A N 1
ATOM 580 C CA . ALA A 1 85 ? 15.192 13.946 -3.056 1.00 79.12 85 ALA A CA 1
ATOM 581 C C . ALA A 1 85 ? 14.807 13.352 -1.688 1.00 79.12 85 ALA A C 1
ATOM 583 O O . ALA A 1 85 ? 14.196 14.036 -0.869 1.00 79.12 85 ALA A O 1
ATOM 584 N N . MET A 1 86 ? 15.181 12.100 -1.402 1.00 81.38 86 MET A N 1
ATOM 585 C CA . MET A 1 86 ? 14.940 11.492 -0.087 1.00 81.38 86 MET A CA 1
ATOM 586 C C . MET A 1 86 ? 15.634 12.255 1.047 1.00 81.38 86 MET A C 1
ATOM 588 O O . MET A 1 86 ? 15.024 12.438 2.102 1.00 81.38 86 MET A O 1
ATOM 592 N N . ASP A 1 87 ? 16.869 12.717 0.841 1.00 84.44 87 ASP A N 1
ATOM 593 C CA . ASP A 1 87 ? 17.586 13.506 1.848 1.00 84.44 87 ASP A CA 1
ATOM 594 C C . ASP A 1 87 ? 16.984 14.913 2.003 1.00 84.44 87 ASP A C 1
ATOM 596 O O . ASP A 1 87 ? 16.702 15.345 3.125 1.00 84.44 87 ASP A O 1
ATOM 600 N N . ASP A 1 88 ? 16.656 15.572 0.886 1.00 83.81 88 ASP A N 1
ATOM 601 C CA . ASP A 1 88 ? 16.031 16.902 0.865 1.00 83.81 88 ASP A CA 1
ATOM 602 C C . ASP A 1 88 ? 14.703 16.930 1.642 1.00 83.81 88 ASP A C 1
ATOM 604 O O . ASP A 1 88 ? 14.396 17.891 2.358 1.00 83.81 88 ASP A O 1
ATOM 608 N N . TYR A 1 89 ? 13.909 15.857 1.545 1.00 88.69 89 TYR A N 1
ATOM 609 C CA . TYR A 1 89 ? 12.615 15.759 2.221 1.00 88.69 89 TYR A CA 1
ATOM 610 C C . TYR A 1 89 ? 12.668 15.096 3.597 1.00 88.69 89 TYR A C 1
ATOM 612 O O . TYR A 1 89 ? 11.650 15.102 4.298 1.00 88.69 89 TYR A O 1
ATOM 620 N N . ARG A 1 90 ? 13.822 14.589 4.042 1.00 90.94 90 ARG A N 1
ATOM 621 C CA . ARG A 1 90 ? 13.944 13.843 5.305 1.00 90.94 90 ARG A CA 1
ATOM 622 C C . ARG A 1 90 ? 13.382 14.612 6.500 1.00 90.94 90 ARG A C 1
ATOM 624 O O . ARG A 1 90 ? 12.542 14.094 7.231 1.00 90.94 90 ARG A O 1
ATOM 631 N N . ILE A 1 91 ? 13.767 15.880 6.656 1.00 87.31 91 ILE A N 1
ATOM 632 C CA . ILE A 1 91 ? 13.310 16.730 7.772 1.00 87.31 91 ILE A CA 1
ATOM 633 C C . ILE A 1 91 ? 11.793 16.971 7.704 1.00 87.31 91 ILE A C 1
ATOM 635 O O . ILE A 1 91 ? 11.115 17.039 8.732 1.00 87.31 91 ILE A O 1
ATOM 639 N N . ALA A 1 92 ? 11.235 17.115 6.499 1.00 87.00 92 ALA A N 1
ATOM 640 C CA . ALA A 1 92 ? 9.796 17.291 6.324 1.00 87.00 92 ALA A CA 1
ATOM 641 C C . ALA A 1 92 ? 9.033 16.014 6.703 1.00 87.00 92 ALA A C 1
ATOM 643 O O . ALA A 1 92 ? 8.034 16.096 7.421 1.00 87.00 92 ALA A O 1
ATOM 644 N N . VAL A 1 93 ? 9.537 14.850 6.287 1.00 89.56 93 VAL A N 1
ATOM 645 C CA . VAL A 1 93 ? 8.979 13.537 6.638 1.00 89.56 93 VAL A CA 1
ATOM 646 C C . VAL A 1 93 ? 9.027 13.313 8.148 1.00 89.56 93 VAL A C 1
ATOM 648 O O . VAL A 1 93 ? 8.003 12.965 8.732 1.00 89.56 93 VAL A O 1
ATOM 651 N N . GLU A 1 94 ? 10.155 13.598 8.804 1.00 90.62 94 GLU A N 1
ATOM 652 C CA . GLU A 1 94 ? 10.301 13.483 10.264 1.00 90.62 94 GLU A CA 1
ATOM 653 C C . GLU A 1 94 ? 9.272 14.348 11.009 1.00 90.62 94 GLU A C 1
ATOM 655 O O . GLU A 1 94 ? 8.615 13.885 11.942 1.00 90.62 94 GLU A O 1
ATOM 660 N N . ARG A 1 95 ? 9.052 15.589 10.556 1.00 87.94 95 ARG A N 1
ATOM 661 C CA . ARG A 1 95 ? 8.041 16.484 11.148 1.00 87.94 95 ARG A CA 1
ATOM 662 C C . ARG A 1 95 ? 6.615 15.989 10.942 1.00 87.94 95 ARG A C 1
ATOM 664 O O . ARG A 1 95 ? 5.781 16.142 11.834 1.00 87.94 95 ARG A O 1
ATOM 671 N N . ILE A 1 96 ? 6.307 15.440 9.768 1.00 88.62 96 ILE A N 1
ATOM 672 C CA . ILE A 1 96 ? 4.987 14.859 9.493 1.00 88.62 96 ILE A CA 1
ATOM 673 C C . ILE A 1 96 ? 4.775 13.631 10.380 1.00 88.62 96 ILE A C 1
ATOM 675 O O . ILE A 1 96 ? 3.728 13.530 11.018 1.00 88.62 96 ILE A O 1
ATOM 679 N N . ALA A 1 97 ? 5.776 12.756 10.488 1.00 88.81 97 ALA A N 1
ATOM 680 C CA . ALA A 1 97 ? 5.731 11.586 11.357 1.00 88.81 97 ALA A CA 1
ATOM 681 C C . ALA A 1 97 ? 5.492 11.983 12.821 1.00 88.81 97 ALA A C 1
ATOM 683 O O . ALA A 1 97 ? 4.603 11.431 13.467 1.00 88.81 97 ALA A O 1
ATOM 684 N N . GLN A 1 98 ? 6.197 13.002 13.322 1.00 87.94 98 GLN A N 1
ATOM 685 C CA . GLN A 1 98 ? 5.991 13.512 14.678 1.00 87.94 98 GLN A CA 1
ATOM 686 C C . GLN A 1 98 ? 4.561 14.036 14.889 1.00 87.94 98 GLN A C 1
ATOM 688 O O . GLN A 1 98 ? 3.913 13.677 15.869 1.00 87.94 98 GLN A O 1
ATOM 693 N N . LYS A 1 99 ? 4.023 14.813 13.939 1.00 84.12 99 LYS A N 1
ATOM 694 C CA . LYS A 1 99 ? 2.632 15.294 14.005 1.00 84.12 99 LYS A CA 1
ATOM 695 C C . LYS A 1 99 ? 1.603 14.166 13.973 1.00 84.12 99 LYS A C 1
ATOM 697 O O . LYS A 1 99 ? 0.541 14.306 14.573 1.00 84.12 99 LYS A O 1
ATOM 702 N N . ILE A 1 100 ? 1.878 13.080 13.252 1.00 83.44 100 ILE A N 1
ATOM 703 C CA . ILE A 1 100 ? 1.012 11.897 13.254 1.00 83.44 100 ILE A CA 1
ATOM 704 C C . ILE A 1 100 ? 1.012 11.279 14.653 1.00 83.44 100 ILE A C 1
ATOM 706 O O . ILE A 1 100 ? -0.065 11.089 15.201 1.00 83.44 100 ILE A O 1
ATOM 710 N N . VAL A 1 101 ? 2.185 11.069 15.262 1.00 85.81 101 VAL A N 1
ATOM 711 C CA . VAL A 1 101 ? 2.306 10.527 16.630 1.00 85.81 101 VAL A CA 1
ATOM 712 C C . VAL A 1 101 ? 1.554 11.385 17.650 1.00 85.81 101 VAL A C 1
ATOM 714 O O . VAL A 1 101 ? 0.823 10.850 18.482 1.00 85.81 101 VAL A O 1
ATOM 717 N N . GLU A 1 102 ? 1.685 12.710 17.565 1.00 83.44 102 GLU A N 1
ATOM 718 C CA . GLU A 1 102 ? 0.952 13.645 18.428 1.00 83.44 102 GLU A CA 1
ATOM 719 C C . GLU A 1 102 ? -0.570 13.516 18.256 1.00 83.44 102 GLU A C 1
ATOM 721 O O . GLU A 1 102 ? -1.302 13.518 19.242 1.00 83.44 102 GLU A O 1
ATOM 726 N N . ARG A 1 103 ? -1.057 13.343 17.020 1.00 73.81 103 ARG A N 1
ATOM 727 C CA . ARG A 1 10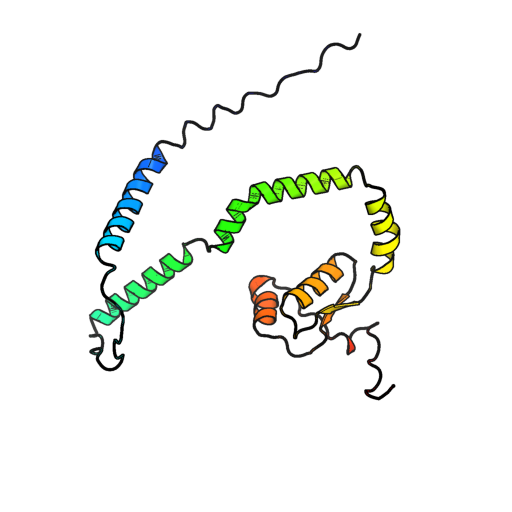3 ? -2.489 13.129 16.740 1.00 73.81 103 ARG A CA 1
ATOM 728 C C . ARG A 1 103 ? -2.998 11.774 17.209 1.00 73.81 103 ARG A C 1
ATOM 730 O O . ARG A 1 103 ? -4.169 11.664 17.550 1.00 73.81 103 ARG A O 1
ATOM 737 N N . THR A 1 104 ? -2.148 10.753 17.242 1.00 74.56 104 THR A N 1
ATOM 738 C CA . THR A 1 10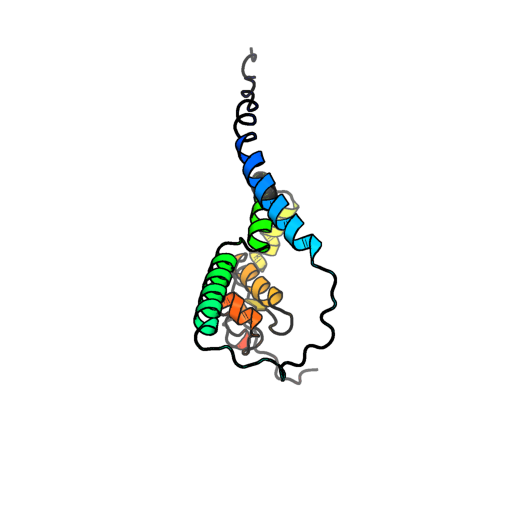4 ? -2.525 9.449 17.796 1.00 74.56 104 THR A CA 1
ATOM 739 C C . THR A 1 104 ? -2.717 9.517 19.316 1.00 74.56 104 THR A C 1
ATOM 741 O O . THR A 1 104 ? -3.457 8.709 19.868 1.00 74.56 104 THR A O 1
ATOM 744 N N . ALA A 1 105 ? -2.080 10.478 20.000 1.00 78.94 105 ALA A N 1
ATOM 745 C CA . ALA A 1 105 ? -2.225 10.665 21.446 1.00 78.94 105 ALA A CA 1
ATOM 746 C C . ALA A 1 105 ? -3.562 11.315 21.852 1.00 78.94 105 ALA A C 1
ATOM 748 O O . ALA A 1 105 ? -4.026 11.077 22.966 1.00 78.94 105 ALA A O 1
ATOM 749 N N . ASP A 1 106 ? -4.177 12.100 20.962 1.00 81.31 106 ASP A N 1
ATOM 750 C CA . ASP A 1 106 ? -5.488 12.731 21.166 1.00 81.31 106 ASP A CA 1
ATOM 751 C C . ASP A 1 106 ? -6.382 12.520 19.926 1.00 81.31 106 ASP A C 1
ATOM 753 O O . ASP A 1 106 ? -6.452 13.380 19.037 1.00 81.31 106 ASP A O 1
ATOM 757 N N . PRO A 1 107 ? -7.003 11.333 19.795 1.00 75.56 107 PRO A N 1
ATOM 758 C CA . PRO A 1 107 ? -7.761 10.975 18.607 1.00 75.56 107 PRO A CA 1
ATOM 759 C C . PRO A 1 107 ? -9.014 11.843 18.465 1.00 75.56 107 PRO A C 1
ATOM 761 O O . PRO A 1 107 ? -9.813 12.001 19.386 1.00 75.56 107 PRO A O 1
ATOM 764 N N . THR A 1 108 ? -9.219 12.373 17.261 1.00 83.75 108 THR A N 1
ATOM 765 C CA . THR A 1 108 ? -10.427 13.132 16.924 1.00 83.75 108 THR A CA 1
ATOM 766 C C . THR A 1 108 ? -11.646 12.213 16.801 1.00 83.75 108 THR A C 1
ATOM 768 O O . THR A 1 108 ? -11.523 11.002 16.618 1.00 83.75 108 THR A O 1
ATOM 771 N N . GLU A 1 109 ? -12.851 12.792 16.812 1.00 84.62 109 GLU A N 1
ATOM 772 C CA . GLU A 1 109 ? -14.098 12.049 16.562 1.00 84.62 109 GLU A CA 1
ATOM 773 C C . GLU A 1 109 ? -14.062 11.272 15.231 1.00 84.62 109 GLU A C 1
ATOM 775 O O . GLU A 1 109 ? -14.580 10.159 15.142 1.00 84.62 109 GLU A O 1
ATOM 780 N N . GLY A 1 110 ? -13.397 11.824 14.208 1.00 81.88 110 GLY A N 1
ATOM 781 C CA . GLY A 1 110 ? -13.193 11.153 12.923 1.00 81.88 110 GLY A CA 1
ATOM 782 C C . GLY A 1 110 ? -12.339 9.889 13.046 1.00 81.88 110 GLY A C 1
ATOM 783 O O . GLY A 1 110 ? -12.724 8.848 12.519 1.00 81.88 110 GLY A O 1
ATOM 784 N N . ALA A 1 111 ? -11.244 9.948 13.813 1.00 81.06 111 ALA A N 1
ATOM 785 C CA . ALA A 1 111 ? -10.388 8.787 14.063 1.00 81.06 111 ALA A CA 1
ATOM 786 C C . ALA A 1 111 ? -11.153 7.665 14.786 1.00 81.06 111 ALA A C 1
ATOM 788 O O . ALA A 1 111 ? -11.024 6.495 14.431 1.00 81.06 111 ALA A O 1
ATOM 789 N N . PHE A 1 112 ? -12.027 8.021 15.734 1.00 82.44 112 PHE A N 1
ATOM 790 C CA . PHE A 1 112 ? -12.893 7.051 16.406 1.00 82.44 112 PHE A CA 1
ATOM 791 C C . PHE A 1 112 ? -13.872 6.362 15.440 1.00 82.44 112 PHE A C 1
ATOM 793 O O . PHE A 1 112 ? -14.089 5.149 15.531 1.00 82.44 112 PHE A O 1
ATOM 800 N N . ILE A 1 113 ? -14.472 7.113 14.509 1.00 84.12 113 ILE A N 1
ATOM 801 C CA . ILE A 1 113 ? -15.381 6.555 13.496 1.00 84.12 113 ILE A CA 1
ATOM 802 C C . ILE A 1 113 ? -14.618 5.618 12.553 1.00 84.12 113 ILE A C 1
ATOM 804 O O . ILE A 1 113 ? -15.086 4.510 12.287 1.00 84.12 113 ILE A O 1
ATOM 808 N N . GLU A 1 114 ? -13.445 6.022 12.074 1.00 82.00 114 GLU A N 1
ATOM 809 C CA . GLU A 1 114 ? -12.612 5.194 11.197 1.00 82.00 114 GLU A CA 1
ATOM 810 C C . GLU A 1 114 ? -12.187 3.889 11.883 1.00 82.00 114 GLU A C 1
ATOM 812 O O . GLU A 1 114 ? -12.377 2.806 11.323 1.00 82.00 114 GLU A O 1
ATOM 817 N N . GLU A 1 115 ? -11.712 3.953 13.126 1.00 81.62 115 GLU A N 1
ATOM 818 C CA . GLU A 1 115 ? -11.334 2.763 13.893 1.00 81.62 115 GLU A CA 1
ATOM 819 C C . GLU A 1 115 ? -12.543 1.849 14.167 1.00 81.62 115 GLU A C 1
ATOM 821 O O . GLU A 1 115 ? -12.477 0.622 14.030 1.00 81.62 115 GLU A O 1
ATOM 826 N N . THR A 1 116 ? -13.689 2.436 14.516 1.00 82.75 116 THR A N 1
ATOM 827 C CA . THR A 1 116 ? -14.883 1.667 14.886 1.00 82.75 116 THR A CA 1
ATOM 828 C C . THR A 1 116 ? -15.558 1.025 13.678 1.00 82.75 116 THR A C 1
ATOM 830 O O . THR A 1 116 ? -16.027 -0.114 13.777 1.00 82.75 116 THR A O 1
ATOM 833 N N . PHE A 1 117 ? -15.628 1.733 12.550 1.00 83.31 117 PHE A N 1
ATOM 834 C CA . PHE A 1 117 ? -16.436 1.326 11.402 1.00 83.31 117 PHE A CA 1
ATOM 835 C C . PHE A 1 117 ? -15.615 0.912 10.187 1.00 83.31 117 PHE A C 1
ATOM 837 O O . PHE A 1 117 ? -16.000 -0.060 9.543 1.00 83.31 117 PHE A O 1
ATOM 844 N N . ALA A 1 118 ? -14.514 1.588 9.859 1.00 83.75 118 ALA A N 1
ATOM 845 C CA . ALA A 1 118 ? -13.722 1.237 8.680 1.00 83.75 118 ALA A CA 1
ATOM 846 C C . ALA A 1 118 ? -12.789 0.062 8.988 1.00 83.75 118 ALA A C 1
ATOM 848 O O . ALA A 1 118 ? -12.885 -0.983 8.343 1.00 83.75 118 ALA A O 1
ATOM 849 N N . TYR A 1 119 ? -11.966 0.181 10.033 1.00 85.50 119 TYR A N 1
ATOM 850 C CA . TYR A 1 119 ? -10.958 -0.831 10.352 1.00 85.50 119 TYR A CA 1
ATOM 851 C C . TYR A 1 119 ? -11.586 -2.206 10.615 1.00 85.50 119 TYR A C 1
ATOM 853 O O . TYR A 1 119 ? -11.209 -3.196 9.995 1.00 85.50 119 TYR A O 1
ATOM 861 N N . LYS A 1 120 ? -12.632 -2.277 11.450 1.00 84.88 120 LYS A N 1
ATOM 862 C CA . LYS A 1 120 ? -13.324 -3.548 11.746 1.00 84.88 120 LYS A CA 1
ATOM 863 C C . LYS A 1 120 ? -14.003 -4.191 10.535 1.00 84.88 120 LYS A C 1
ATOM 865 O O . LYS A 1 120 ? -14.207 -5.400 10.543 1.00 84.88 120 LYS A O 1
ATOM 870 N N . ARG A 1 121 ? -14.408 -3.403 9.536 1.00 87.69 121 ARG A N 1
ATOM 871 C CA . ARG A 1 121 ? -15.097 -3.906 8.333 1.00 87.69 121 ARG A CA 1
ATOM 872 C C . ARG A 1 121 ? -14.130 -4.350 7.252 1.00 87.69 121 ARG A C 1
ATOM 874 O O . ARG A 1 121 ? -14.458 -5.257 6.499 1.00 87.69 121 ARG A O 1
ATOM 881 N N . LEU A 1 122 ? -12.979 -3.696 7.187 1.00 89.31 122 LEU A N 1
ATOM 882 C CA . LEU A 1 122 ? -11.919 -3.999 6.236 1.00 89.31 122 LEU A CA 1
ATOM 883 C C . LEU A 1 122 ? -10.934 -5.035 6.784 1.00 89.31 122 LEU A C 1
ATOM 885 O O . LEU A 1 122 ? -10.105 -5.542 6.037 1.00 89.31 122 LEU A O 1
ATOM 889 N N . LYS A 1 123 ? -11.039 -5.396 8.067 1.00 89.38 123 LYS A N 1
ATOM 890 C CA . LYS A 1 123 ? -10.178 -6.414 8.652 1.00 89.38 123 LYS A CA 1
ATOM 891 C C . LYS A 1 123 ? -10.375 -7.778 7.997 1.00 89.38 123 LYS A C 1
ATOM 893 O O . LYS A 1 123 ? -11.491 -8.296 7.984 1.00 89.38 123 LYS A O 1
ATOM 898 N N . GLY A 1 124 ? -9.289 -8.372 7.502 1.00 86.19 124 GLY A N 1
ATOM 899 C CA . GLY A 1 124 ? -9.315 -9.705 6.890 1.00 86.19 124 GLY A CA 1
ATOM 900 C C . GLY A 1 124 ? -9.963 -9.774 5.503 1.00 86.19 124 GLY A C 1
ATOM 901 O O . GLY A 1 124 ? -10.264 -10.872 5.041 1.00 86.19 124 GLY A O 1
ATOM 902 N N . VAL A 1 125 ? -10.214 -8.640 4.839 1.00 90.94 125 VAL A N 1
ATOM 903 C CA . VAL A 1 125 ? -10.769 -8.637 3.474 1.00 90.94 125 VAL A CA 1
ATOM 904 C C . VAL A 1 125 ? -9.678 -8.847 2.422 1.00 90.94 125 VAL A C 1
ATOM 906 O O . VAL A 1 125 ? -8.491 -8.622 2.670 1.00 90.94 125 VAL A O 1
ATOM 909 N N . CYS A 1 126 ? -10.093 -9.266 1.226 1.00 92.00 126 CYS A N 1
ATOM 910 C CA . CYS A 1 126 ? -9.219 -9.330 0.060 1.00 92.00 126 CYS A CA 1
ATOM 911 C C . CYS A 1 126 ? -9.144 -7.956 -0.618 1.00 92.00 126 CYS A C 1
ATOM 913 O O . CYS A 1 126 ? -10.175 -7.374 -0.963 1.00 92.00 126 CYS A O 1
ATOM 915 N N . PHE A 1 127 ? -7.931 -7.460 -0.847 1.00 93.81 127 PHE A N 1
ATOM 916 C CA . PHE A 1 127 ? -7.667 -6.236 -1.601 1.00 93.81 127 PHE A CA 1
ATOM 917 C C . PHE A 1 127 ? -7.081 -6.608 -2.956 1.00 93.81 127 PHE A C 1
ATOM 919 O O . PHE A 1 127 ? -6.054 -7.277 -3.016 1.00 93.81 127 PHE A O 1
ATOM 926 N N . VAL A 1 128 ? -7.729 -6.193 -4.044 1.00 92.38 128 VAL A N 1
ATOM 927 C CA . VAL A 1 128 ? -7.365 -6.624 -5.399 1.00 92.38 128 VAL A CA 1
ATOM 928 C C . VAL A 1 128 ? -6.711 -5.481 -6.163 1.00 92.38 128 VAL A C 1
ATOM 930 O O . VAL A 1 128 ? -7.330 -4.438 -6.371 1.00 92.38 128 VAL A O 1
ATOM 933 N N . GLY A 1 129 ? -5.469 -5.692 -6.595 1.00 92.06 129 GLY A N 1
ATOM 934 C CA . GLY A 1 129 ? -4.756 -4.797 -7.503 1.00 92.06 129 GLY A CA 1
ATOM 935 C C . GLY A 1 129 ? -4.979 -5.198 -8.959 1.00 92.06 129 GLY A C 1
ATOM 936 O O . GLY A 1 129 ? -4.845 -6.376 -9.301 1.00 92.06 129 GLY A O 1
ATOM 937 N N . HIS A 1 130 ? -5.312 -4.225 -9.811 1.00 89.62 130 HIS A N 1
ATOM 938 C CA . HIS A 1 130 ? -5.612 -4.462 -11.221 1.00 89.62 130 HIS A CA 1
ATOM 939 C C . HIS A 1 130 ? -4.385 -4.247 -12.104 1.00 89.62 130 HIS A C 1
ATOM 941 O O . HIS A 1 130 ? -3.970 -3.111 -12.333 1.00 89.62 130 HIS A O 1
ATOM 947 N N . VAL A 1 131 ? -3.826 -5.331 -12.647 1.00 82.94 131 VAL A N 1
ATOM 948 C CA . VAL A 1 131 ? -2.480 -5.351 -13.250 1.00 82.94 131 VAL A CA 1
ATOM 949 C C . VAL A 1 131 ? -2.364 -4.440 -14.482 1.00 82.94 131 VAL A C 1
ATOM 951 O O . VAL A 1 131 ? -1.277 -3.986 -14.838 1.00 82.94 131 VAL A O 1
ATOM 954 N N . LYS A 1 132 ? -3.492 -4.119 -15.122 1.00 79.94 132 LYS A N 1
ATOM 955 C CA . LYS A 1 132 ? -3.560 -3.243 -16.300 1.00 79.94 132 LYS A CA 1
ATOM 956 C C . LYS A 1 132 ? -3.367 -1.749 -15.997 1.00 79.94 132 LYS A C 1
ATOM 958 O O . LYS A 1 132 ? -3.142 -0.982 -16.927 1.00 79.94 132 LYS A O 1
ATOM 963 N N . THR A 1 133 ? -3.494 -1.340 -14.737 1.00 66.38 133 THR A N 1
ATOM 964 C CA . THR A 1 133 ? -3.675 0.068 -14.321 1.00 66.38 133 THR A CA 1
ATOM 965 C C . THR A 1 133 ? -2.446 0.671 -13.648 1.00 66.38 133 THR A C 1
ATOM 967 O O . THR A 1 133 ? -2.579 1.661 -12.947 1.00 66.38 133 THR A O 1
ATOM 970 N N . ASP A 1 134 ? -1.273 0.081 -13.867 1.00 79.19 134 ASP A N 1
ATOM 971 C CA . ASP A 1 134 ? 0.019 0.453 -13.276 1.00 79.19 134 ASP A CA 1
ATOM 972 C C . ASP A 1 134 ? 0.283 -0.143 -11.882 1.00 79.19 134 ASP A C 1
ATOM 974 O O . ASP A 1 134 ? -0.601 -0.693 -11.205 1.00 79.19 134 ASP A O 1
ATOM 978 N N . LEU A 1 135 ? 1.557 -0.061 -11.484 1.00 85.62 135 LEU A N 1
ATOM 979 C CA . LEU A 1 135 ? 2.116 -0.574 -10.232 1.00 85.62 135 LEU A CA 1
ATOM 980 C C . LEU A 1 135 ? 1.337 -0.124 -8.995 1.00 85.62 135 LEU A C 1
ATOM 982 O O . LEU A 1 135 ? 1.174 -0.910 -8.061 1.00 85.62 135 LEU A O 1
ATOM 986 N N . ASP A 1 136 ? 0.819 1.102 -9.009 1.00 89.25 136 ASP A N 1
ATOM 987 C CA . ASP A 1 136 ? 0.138 1.724 -7.873 1.00 89.25 136 ASP A CA 1
ATOM 988 C C . ASP A 1 136 ? -1.071 0.920 -7.393 1.00 89.25 136 ASP A C 1
ATOM 990 O O . ASP A 1 136 ? -1.365 0.880 -6.200 1.00 89.25 136 ASP A O 1
ATOM 994 N N . SER A 1 137 ? -1.760 0.227 -8.300 1.00 91.38 137 SER A N 1
ATOM 995 C CA . SER A 1 137 ? -2.922 -0.592 -7.948 1.00 91.38 137 SER A CA 1
ATOM 996 C C . SER A 1 137 ? -2.535 -1.858 -7.172 1.00 91.38 137 SER A C 1
ATOM 998 O O . SER A 1 137 ? -3.196 -2.221 -6.198 1.00 91.38 137 SER A O 1
ATOM 1000 N N . VAL A 1 138 ? -1.432 -2.507 -7.556 1.00 91.12 138 VAL A N 1
ATOM 1001 C CA . VAL A 1 138 ? -0.891 -3.689 -6.870 1.00 91.12 138 VAL A CA 1
ATOM 1002 C C . VAL A 1 138 ? -0.201 -3.274 -5.573 1.00 91.12 138 VAL A C 1
ATOM 1004 O O . VAL A 1 138 ? -0.436 -3.884 -4.530 1.00 91.12 138 VAL A O 1
ATOM 1007 N N . ALA A 1 139 ? 0.579 -2.193 -5.600 1.00 91.44 139 ALA A N 1
ATOM 1008 C CA . ALA A 1 139 ? 1.202 -1.623 -4.410 1.00 91.44 139 ALA A CA 1
ATOM 1009 C C . ALA A 1 139 ? 0.148 -1.160 -3.390 1.00 91.44 139 ALA A C 1
ATOM 1011 O O . ALA A 1 139 ? 0.284 -1.422 -2.196 1.00 91.44 139 ALA A O 1
ATOM 1012 N N . GLY A 1 140 ? -0.939 -0.542 -3.858 1.00 92.31 140 GLY A N 1
ATOM 1013 C CA . GLY A 1 140 ? -2.078 -0.141 -3.037 1.00 92.31 140 GLY A CA 1
ATOM 1014 C C . GLY A 1 140 ? -2.793 -1.333 -2.404 1.00 92.31 140 GLY A C 1
ATOM 1015 O O . GLY A 1 140 ? -3.113 -1.283 -1.219 1.00 92.31 140 GLY A O 1
ATOM 1016 N N . ALA A 1 141 ? -2.979 -2.431 -3.144 1.00 93.25 141 ALA A N 1
ATOM 1017 C CA . ALA A 1 141 ? -3.550 -3.664 -2.603 1.00 93.25 141 ALA A CA 1
ATOM 1018 C C . ALA A 1 141 ? -2.666 -4.288 -1.509 1.00 93.25 141 ALA A C 1
ATOM 1020 O O . ALA A 1 141 ? -3.175 -4.678 -0.458 1.00 93.25 141 ALA A O 1
ATOM 1021 N N . ILE A 1 142 ? -1.346 -4.320 -1.716 1.00 93.62 142 ILE A N 1
ATOM 1022 C CA . ILE A 1 142 ? -0.373 -4.781 -0.711 1.00 93.62 142 ILE A CA 1
ATOM 1023 C C . ILE A 1 142 ? -0.394 -3.870 0.522 1.00 93.62 142 ILE A C 1
ATOM 1025 O O . ILE A 1 142 ? -0.463 -4.350 1.654 1.00 93.62 142 ILE A O 1
ATOM 1029 N N . GLY A 1 143 ? -0.385 -2.553 0.314 1.00 92.81 143 GLY A N 1
ATOM 1030 C CA . GLY A 1 143 ? -0.449 -1.569 1.391 1.00 92.81 143 GLY A CA 1
ATOM 1031 C C . GLY A 1 143 ? -1.729 -1.690 2.216 1.00 92.81 143 GLY A C 1
ATOM 1032 O O . GLY A 1 143 ? -1.670 -1.696 3.444 1.00 92.81 143 GLY A O 1
ATOM 1033 N N . ALA A 1 144 ? -2.878 -1.853 1.559 1.00 93.06 144 ALA A N 1
ATOM 1034 C CA . ALA A 1 144 ? -4.162 -2.030 2.228 1.00 93.06 144 ALA A CA 1
ATOM 1035 C C . ALA A 1 144 ? -4.236 -3.359 2.997 1.00 93.06 144 ALA A C 1
ATOM 1037 O O . ALA A 1 144 ? -4.693 -3.373 4.139 1.00 93.06 144 ALA A O 1
ATOM 1038 N N . ALA A 1 145 ? -3.729 -4.454 2.423 1.00 93.00 145 ALA A N 1
ATOM 1039 C CA . ALA A 1 145 ? -3.661 -5.740 3.112 1.00 93.00 145 ALA A CA 1
ATOM 1040 C C . ALA A 1 145 ? -2.815 -5.656 4.392 1.00 93.00 145 ALA A C 1
ATOM 1042 O O . ALA A 1 145 ? -3.257 -6.120 5.440 1.00 93.00 145 ALA A O 1
ATOM 1043 N N . ASN A 1 146 ? -1.662 -4.984 4.336 1.00 91.69 146 ASN A N 1
ATOM 1044 C CA . ASN A 1 146 ? -0.827 -4.750 5.516 1.00 91.69 146 ASN A CA 1
ATOM 1045 C C . ASN A 1 146 ? -1.494 -3.826 6.544 1.00 91.69 146 ASN A C 1
ATOM 1047 O O . ASN A 1 146 ? -1.311 -4.013 7.743 1.00 91.69 146 ASN A O 1
ATOM 1051 N N . LEU A 1 147 ? -2.264 -2.830 6.095 1.00 90.81 147 LEU A N 1
ATOM 1052 C CA . LEU A 1 147 ? -2.932 -1.884 6.989 1.00 90.81 147 LEU A CA 1
ATOM 1053 C C . LEU A 1 147 ? -4.107 -2.519 7.743 1.00 90.81 147 LEU A C 1
ATOM 1055 O O . LEU A 1 147 ? -4.324 -2.207 8.912 1.00 90.81 147 LEU A O 1
ATOM 1059 N N . PHE A 1 148 ? -4.873 -3.387 7.083 1.00 91.69 148 PHE A N 1
ATOM 1060 C CA . PHE A 1 148 ? -6.111 -3.950 7.622 1.00 91.69 148 PHE A CA 1
ATOM 1061 C C . PHE A 1 148 ? -5.999 -5.432 8.010 1.00 91.69 148 PHE A C 1
ATOM 1063 O O . PHE A 1 148 ? -7.020 -6.085 8.186 1.00 91.69 148 PHE A O 1
ATOM 1070 N N . ASP A 1 149 ? -4.800 -6.002 8.148 1.00 91.31 149 ASP A N 1
ATOM 1071 C CA . ASP A 1 149 ? -4.612 -7.450 8.364 1.00 91.31 149 ASP A CA 1
ATOM 1072 C C . ASP A 1 149 ? -5.414 -8.302 7.351 1.00 91.31 149 ASP A C 1
ATOM 1074 O O . ASP A 1 149 ? -6.091 -9.271 7.710 1.00 91.31 149 ASP A O 1
ATOM 1078 N N . GLY A 1 150 ? -5.438 -7.855 6.096 1.00 91.31 150 GLY A N 1
ATOM 1079 C CA . GLY A 1 150 ? -6.152 -8.485 4.990 1.00 91.31 150 GLY A CA 1
ATOM 1080 C C . GLY A 1 150 ? -5.247 -9.354 4.128 1.00 91.31 150 GLY A C 1
ATOM 1081 O O . GLY A 1 150 ? -4.136 -9.715 4.514 1.00 91.31 150 GLY A O 1
ATOM 1082 N N . LEU A 1 151 ? -5.721 -9.662 2.923 1.00 92.75 151 LEU A N 1
ATOM 1083 C CA . LEU A 1 151 ? -4.955 -10.411 1.933 1.00 92.75 151 LEU A CA 1
ATOM 1084 C C . LEU A 1 151 ? -4.859 -9.622 0.630 1.00 92.75 151 LEU A C 1
ATOM 1086 O O . LEU A 1 151 ? -5.872 -9.219 0.059 1.00 92.75 151 LEU A O 1
ATOM 1090 N N . ALA A 1 152 ? -3.636 -9.395 0.162 1.00 94.00 152 ALA A N 1
ATOM 1091 C CA . ALA A 1 152 ? -3.403 -8.781 -1.136 1.00 94.00 152 ALA A CA 1
ATOM 1092 C C . ALA A 1 152 ? -3.632 -9.821 -2.231 1.00 94.00 152 ALA A C 1
ATOM 1094 O O . ALA A 1 152 ? -3.176 -10.954 -2.114 1.00 94.00 152 ALA A O 1
ATOM 1095 N N . CYS A 1 153 ? -4.323 -9.436 -3.294 1.00 93.44 153 CYS A N 1
ATOM 1096 C CA . CYS A 1 153 ? -4.609 -10.276 -4.448 1.00 93.44 153 CYS A CA 1
ATOM 1097 C C . CYS A 1 153 ? -4.333 -9.499 -5.739 1.00 93.44 153 CYS A C 1
ATOM 1099 O O . CYS A 1 153 ? -4.419 -8.268 -5.774 1.00 93.44 153 CYS A O 1
ATOM 1101 N N . ARG A 1 154 ? -4.071 -10.221 -6.825 1.00 92.00 154 ARG A N 1
ATOM 1102 C CA . ARG A 1 154 ? -4.010 -9.678 -8.190 1.00 92.00 154 ARG A CA 1
ATOM 1103 C C . ARG A 1 154 ? -5.183 -10.194 -9.016 1.00 92.00 154 ARG A C 1
ATOM 1105 O O . ARG A 1 154 ? -5.623 -11.327 -8.824 1.00 92.00 154 ARG A O 1
ATOM 1112 N N . SER A 1 155 ? -5.686 -9.377 -9.936 1.00 90.38 155 SER A N 1
ATOM 1113 C CA . SER A 1 155 ? -6.771 -9.801 -10.835 1.00 90.38 155 SER A CA 1
ATOM 1114 C C . SER A 1 155 ? -6.303 -10.595 -12.053 1.00 90.38 155 SER A C 1
ATOM 1116 O O . SER A 1 155 ? -7.116 -11.264 -12.679 1.00 90.38 155 SER A O 1
ATOM 1118 N N . GLU A 1 156 ? -5.020 -10.535 -12.409 1.00 89.00 156 GLU A N 1
ATOM 1119 C CA . GLU A 1 156 ? -4.470 -11.233 -13.571 1.00 89.00 156 GLU A CA 1
ATOM 1120 C C . GLU A 1 156 ? -3.176 -11.969 -13.235 1.00 89.00 156 GLU A C 1
ATOM 1122 O O . GLU A 1 156 ? -2.410 -11.567 -12.360 1.00 89.00 156 GLU A O 1
ATOM 1127 N N . ASP A 1 157 ? -2.916 -13.041 -13.984 1.00 86.19 157 ASP A N 1
ATOM 1128 C CA . ASP A 1 157 ? -1.753 -13.901 -13.762 1.00 86.19 157 ASP A CA 1
ATOM 1129 C C . ASP A 1 157 ? -0.457 -13.273 -14.301 1.00 86.19 157 ASP A C 1
ATOM 1131 O O . ASP A 1 157 ? 0.616 -13.373 -13.706 1.00 86.19 157 ASP A O 1
ATOM 1135 N N . ASN A 1 158 ? -0.566 -12.552 -15.419 1.00 87.75 158 ASN A N 1
ATOM 1136 C CA . ASN A 1 158 ? 0.577 -11.948 -16.093 1.00 87.75 158 ASN A CA 1
ATOM 1137 C C . ASN A 1 158 ? 0.860 -10.551 -15.546 1.00 87.75 158 ASN A C 1
ATOM 1139 O O . ASN A 1 158 ? 0.177 -9.596 -15.912 1.00 87.75 158 ASN A O 1
ATOM 1143 N N . LEU A 1 159 ? 1.901 -10.434 -14.722 1.00 86.62 159 LEU A N 1
ATOM 1144 C CA . LEU A 1 159 ? 2.419 -9.148 -14.261 1.00 86.62 159 LEU A CA 1
ATOM 1145 C C . LEU A 1 159 ? 3.160 -8.415 -15.380 1.00 86.62 159 LEU A C 1
ATOM 1147 O O . LEU A 1 159 ? 3.837 -9.024 -16.210 1.00 86.62 159 LEU A O 1
ATOM 1151 N N . ASN A 1 160 ? 3.064 -7.086 -15.383 1.00 86.94 160 ASN A N 1
ATOM 1152 C CA . ASN A 1 160 ? 3.895 -6.270 -16.258 1.00 86.94 160 ASN A CA 1
ATOM 1153 C C . ASN A 1 160 ? 5.355 -6.233 -15.737 1.00 86.94 160 ASN A C 1
ATOM 1155 O O . ASN A 1 160 ? 5.650 -6.610 -14.596 1.00 86.94 160 ASN A O 1
ATOM 1159 N N . GLY A 1 161 ? 6.289 -5.799 -16.590 1.00 86.50 161 GLY A N 1
ATOM 1160 C CA . GLY A 1 161 ? 7.715 -5.773 -16.246 1.00 86.50 161 GLY A CA 1
ATOM 1161 C C . GLY A 1 161 ? 8.056 -4.817 -15.099 1.00 86.50 161 GLY A C 1
ATOM 1162 O O . GLY A 1 161 ? 8.932 -5.123 -14.299 1.00 86.50 161 GLY A O 1
ATOM 1163 N N . GLU A 1 162 ? 7.336 -3.700 -14.983 1.00 89.25 162 GLU A N 1
ATOM 1164 C CA . GLU A 1 162 ? 7.516 -2.713 -13.912 1.00 89.25 162 GLU A CA 1
ATOM 1165 C C . GLU A 1 162 ? 7.126 -3.284 -12.543 1.00 89.25 162 GLU A C 1
ATOM 1167 O O . GLU A 1 162 ? 7.921 -3.240 -11.608 1.00 89.25 162 GLU A O 1
ATOM 1172 N N . ILE A 1 163 ? 5.944 -3.900 -12.444 1.00 88.38 163 ILE A N 1
ATOM 1173 C CA . ILE A 1 163 ? 5.448 -4.578 -11.243 1.00 88.38 163 ILE A CA 1
ATOM 1174 C C . ILE A 1 163 ? 6.411 -5.691 -10.844 1.00 88.38 163 ILE A C 1
ATOM 1176 O O . ILE A 1 163 ? 6.787 -5.793 -9.681 1.00 88.38 163 ILE A O 1
ATOM 1180 N N . THR A 1 164 ? 6.858 -6.492 -11.810 1.00 89.94 164 THR A N 1
ATOM 1181 C CA . THR A 1 164 ? 7.811 -7.580 -11.555 1.00 89.94 164 THR A CA 1
ATOM 1182 C C . THR A 1 164 ? 9.140 -7.049 -11.016 1.00 89.94 164 THR A C 1
ATOM 1184 O O . THR A 1 164 ? 9.658 -7.580 -10.036 1.00 89.94 164 THR A O 1
ATOM 1187 N N . TYR A 1 165 ? 9.679 -5.989 -11.626 1.00 89.38 165 TYR A N 1
ATOM 1188 C CA . TYR A 1 165 ? 10.923 -5.361 -11.186 1.00 89.38 165 TYR A CA 1
ATOM 1189 C C . TYR A 1 165 ? 10.795 -4.796 -9.769 1.00 89.38 165 TYR A C 1
ATOM 1191 O O . TYR A 1 165 ? 11.644 -5.061 -8.922 1.00 89.38 165 TYR A O 1
ATOM 1199 N N . VAL A 1 166 ? 9.718 -4.065 -9.472 1.00 90.50 166 VAL A N 1
ATOM 1200 C CA . VAL A 1 166 ? 9.543 -3.469 -8.144 1.00 90.50 166 VAL A CA 1
ATOM 1201 C C . VAL A 1 166 ? 9.313 -4.529 -7.073 1.00 90.50 166 VAL A C 1
ATOM 1203 O O . VAL A 1 166 ? 9.922 -4.435 -6.010 1.00 90.50 166 VAL A O 1
ATOM 1206 N N . LEU A 1 167 ? 8.495 -5.550 -7.334 1.00 88.69 167 LEU A N 1
ATOM 1207 C CA . LEU A 1 167 ? 8.240 -6.607 -6.352 1.00 88.69 167 LEU A CA 1
ATOM 1208 C C . LEU A 1 167 ? 9.502 -7.422 -6.042 1.00 88.69 167 LEU A C 1
ATOM 1210 O O . LEU A 1 167 ? 9.802 -7.634 -4.869 1.00 88.69 167 LEU A O 1
ATOM 1214 N N . ASN A 1 168 ? 10.263 -7.820 -7.065 1.00 89.69 168 ASN A N 1
ATOM 1215 C CA . ASN A 1 168 ? 11.402 -8.725 -6.889 1.00 89.69 168 ASN A CA 1
ATOM 1216 C C . ASN A 1 168 ? 12.708 -7.997 -6.545 1.00 89.69 168 ASN A C 1
ATOM 1218 O O . ASN A 1 168 ? 13.403 -8.394 -5.615 1.00 89.69 168 ASN A O 1
ATOM 1222 N N . GLU A 1 169 ? 13.049 -6.941 -7.286 1.00 86.44 169 GLU A N 1
ATOM 1223 C CA . GLU A 1 169 ? 14.384 -6.328 -7.233 1.00 86.44 169 GLU A CA 1
ATOM 1224 C C . GLU A 1 169 ? 14.463 -5.159 -6.244 1.00 86.44 169 GLU A C 1
ATOM 1226 O O . GLU A 1 169 ? 15.538 -4.860 -5.727 1.00 86.44 169 GLU A O 1
ATOM 1231 N N . VAL A 1 170 ? 13.340 -4.479 -5.978 1.00 87.38 170 VAL A N 1
ATOM 1232 C CA . VAL A 1 170 ? 13.316 -3.276 -5.125 1.00 87.38 170 VAL A CA 1
ATOM 1233 C C . VAL A 1 170 ? 12.730 -3.569 -3.749 1.00 87.38 170 VAL A C 1
ATOM 1235 O O . VAL A 1 170 ? 13.372 -3.313 -2.732 1.00 87.38 170 VAL A O 1
ATOM 1238 N N . ALA A 1 171 ? 11.499 -4.076 -3.706 1.00 85.56 171 ALA A N 1
ATOM 1239 C CA . ALA A 1 171 ? 10.748 -4.258 -2.470 1.00 85.56 171 ALA A CA 1
ATOM 1240 C C . ALA A 1 171 ? 10.999 -5.627 -1.818 1.00 85.56 171 ALA A C 1
ATOM 1242 O O . ALA A 1 171 ? 10.818 -5.754 -0.608 1.00 85.56 171 ALA A O 1
ATOM 1243 N N . ASN A 1 172 ? 11.418 -6.630 -2.601 1.00 89.31 172 ASN A N 1
ATOM 1244 C CA . ASN A 1 172 ? 11.573 -8.023 -2.174 1.00 89.31 172 ASN A CA 1
ATOM 1245 C C . ASN A 1 172 ? 10.317 -8.545 -1.444 1.00 89.31 172 ASN A C 1
ATOM 1247 O O . ASN A 1 172 ? 10.388 -9.088 -0.338 1.00 89.31 172 ASN A O 1
ATOM 1251 N N . VAL A 1 173 ? 9.153 -8.315 -2.056 1.00 88.50 173 VAL A N 1
ATOM 1252 C CA . VAL A 1 173 ? 7.834 -8.710 -1.542 1.00 88.50 173 VAL A CA 1
ATOM 1253 C C . VAL A 1 173 ? 7.291 -9.849 -2.396 1.00 88.50 173 VAL A C 1
ATOM 1255 O O . VAL A 1 173 ? 7.426 -9.838 -3.618 1.00 88.50 173 VAL A O 1
ATOM 1258 N N . GLU A 1 174 ? 6.662 -10.833 -1.751 1.00 90.00 174 GLU A N 1
ATOM 1259 C CA . GLU A 1 174 ? 6.041 -11.958 -2.448 1.00 90.00 174 GLU A CA 1
ATOM 1260 C C . GLU A 1 174 ? 4.928 -11.482 -3.390 1.00 90.00 174 GLU A C 1
ATOM 1262 O O . GLU A 1 174 ? 4.145 -10.582 -3.072 1.00 90.00 174 GLU A O 1
ATOM 1267 N N . VAL A 1 175 ? 4.862 -12.102 -4.567 1.00 91.00 175 VAL A N 1
ATOM 1268 C CA . VAL A 1 175 ? 3.834 -11.797 -5.557 1.00 91.00 175 VAL A CA 1
ATOM 1269 C C . VAL A 1 175 ? 2.455 -12.153 -4.989 1.00 91.00 175 VAL A C 1
ATOM 1271 O O . VAL A 1 175 ? 2.248 -13.304 -4.601 1.00 91.00 175 VAL A O 1
ATOM 1274 N N . PRO A 1 176 ? 1.490 -11.212 -4.980 1.00 91.81 176 PRO A N 1
ATOM 1275 C CA . PRO A 1 176 ? 0.148 -11.499 -4.492 1.00 91.81 176 PRO A CA 1
ATOM 1276 C C . PRO A 1 176 ? -0.517 -12.652 -5.263 1.00 91.81 176 PRO A C 1
ATOM 1278 O O . PRO A 1 176 ? -0.399 -12.706 -6.493 1.00 91.81 176 PRO A O 1
ATOM 1281 N N . PRO A 1 177 ? -1.252 -13.555 -4.589 1.00 93.00 177 PRO A N 1
ATOM 1282 C CA . PRO A 1 177 ? -2.006 -14.616 -5.248 1.00 93.00 177 PRO A CA 1
ATOM 1283 C C . PRO A 1 177 ? -3.098 -14.054 -6.163 1.00 93.00 177 PRO A C 1
ATOM 1285 O O . PRO A 1 177 ? -3.543 -12.912 -6.024 1.00 93.00 177 PRO A O 1
ATOM 1288 N N . LEU A 1 178 ? -3.552 -14.874 -7.110 1.00 92.12 178 LEU A N 1
ATOM 1289 C CA . LEU A 1 178 ? -4.731 -14.557 -7.912 1.00 92.12 178 LEU A CA 1
ATOM 1290 C C . LEU A 1 178 ? -5.966 -14.475 -7.017 1.00 92.12 178 LEU A C 1
ATOM 1292 O O . LEU A 1 178 ? -6.165 -15.321 -6.144 1.00 92.12 178 LEU A O 1
ATOM 1296 N N . PHE A 1 179 ? -6.808 -13.470 -7.252 1.00 90.31 179 PHE A N 1
ATOM 1297 C CA . PHE A 1 179 ? -8.052 -13.310 -6.500 1.00 90.31 179 PHE A CA 1
ATOM 1298 C C . PHE A 1 179 ? -8.952 -14.550 -6.611 1.00 90.31 179 PHE A C 1
ATOM 1300 O O . PHE A 1 179 ? -9.489 -15.002 -5.604 1.00 90.31 179 PHE A O 1
ATOM 1307 N N . ASP A 1 180 ? -9.043 -15.137 -7.805 1.00 86.69 180 ASP A N 1
ATOM 1308 C CA . ASP A 1 180 ? -9.886 -16.308 -8.074 1.00 86.69 180 ASP A CA 1
ATOM 1309 C C . ASP A 1 180 ? -9.408 -17.577 -7.341 1.00 86.69 180 ASP A C 1
ATOM 1311 O O . ASP A 1 180 ? -10.219 -18.430 -6.986 1.00 86.69 180 ASP A O 1
ATOM 1315 N N . ASP A 1 181 ? -8.104 -17.683 -7.066 1.00 86.44 181 ASP A N 1
ATOM 1316 C CA . ASP A 1 181 ? -7.499 -18.818 -6.351 1.00 86.44 181 ASP A CA 1
ATOM 1317 C C . ASP A 1 181 ? -7.469 -18.609 -4.828 1.00 86.44 181 ASP A C 1
ATOM 1319 O O . ASP A 1 181 ? -7.041 -19.479 -4.062 1.00 86.44 181 ASP A O 1
ATOM 1323 N N . THR A 1 182 ? -7.900 -17.437 -4.366 1.00 85.62 182 THR A N 1
ATOM 1324 C CA . THR A 1 182 ? -7.790 -17.034 -2.970 1.00 85.62 182 THR A CA 1
ATOM 1325 C C . THR A 1 182 ? -9.025 -17.452 -2.177 1.00 85.62 182 THR A C 1
ATOM 1327 O O . THR A 1 182 ? -10.163 -17.190 -2.560 1.00 85.62 182 THR A O 1
ATOM 1330 N N . ALA A 1 183 ? -8.821 -18.071 -1.011 1.00 73.69 183 ALA A N 1
ATOM 1331 C CA . ALA A 1 183 ? -9.917 -18.443 -0.121 1.00 73.69 183 ALA A CA 1
ATOM 1332 C C . ALA A 1 183 ? -10.696 -17.197 0.345 1.00 73.69 183 ALA A C 1
ATOM 1334 O O . ALA A 1 183 ? -10.149 -16.333 1.025 1.00 73.69 183 ALA A O 1
ATOM 1335 N N . GLY A 1 184 ? -11.982 -17.116 -0.009 1.00 72.81 184 GLY A N 1
ATOM 1336 C CA . GLY A 1 184 ? -12.822 -15.938 0.245 1.00 72.81 184 GLY A CA 1
ATOM 1337 C C . GLY A 1 184 ? -12.906 -14.961 -0.934 1.00 72.81 184 GLY A C 1
ATOM 1338 O O . GLY A 1 184 ? -13.750 -14.064 -0.903 1.00 72.81 184 GLY A O 1
ATOM 1339 N N . GLY A 1 185 ? -12.110 -15.170 -1.987 1.00 67.62 185 GLY A N 1
ATOM 1340 C CA . GLY A 1 185 ? -12.346 -14.597 -3.306 1.00 67.62 185 GLY A CA 1
ATOM 1341 C C . GLY A 1 185 ? -13.655 -15.148 -3.864 1.00 67.62 185 GLY A C 1
ATOM 1342 O O . GLY A 1 185 ? -13.891 -16.357 -3.873 1.00 67.62 185 GLY A O 1
ATOM 1343 N N . GLY A 1 186 ? -14.577 -14.262 -4.231 1.00 61.09 186 GLY A N 1
ATOM 1344 C CA . GLY A 1 186 ? -15.838 -14.679 -4.834 1.00 61.09 186 GLY A CA 1
ATOM 1345 C C . GLY A 1 186 ? -15.572 -15.351 -6.178 1.00 61.09 186 GLY A C 1
ATOM 1346 O O . GLY A 1 186 ? -14.762 -14.859 -6.955 1.00 61.09 186 GLY A O 1
ATOM 1347 N N . VAL A 1 187 ? -16.272 -16.449 -6.472 1.00 59.50 187 VAL A N 1
ATOM 1348 C CA . VAL A 1 187 ? -16.238 -17.046 -7.813 1.00 59.50 187 VAL A CA 1
ATOM 1349 C C . VAL A 1 187 ? -16.806 -16.015 -8.783 1.00 59.50 187 VAL A C 1
ATOM 1351 O O . VAL A 1 187 ? -17.943 -15.567 -8.601 1.00 59.50 187 VAL A O 1
ATOM 1354 N N . ALA A 1 188 ? -16.023 -15.618 -9.789 1.00 57.66 188 ALA A N 1
ATOM 1355 C CA . ALA A 1 188 ? -16.518 -14.748 -10.844 1.00 57.66 188 ALA A CA 1
ATOM 1356 C C . ALA A 1 188 ? -17.794 -15.374 -11.439 1.00 57.66 188 ALA A C 1
ATOM 1358 O O . ALA A 1 188 ? -17.771 -16.557 -11.797 1.00 57.66 188 ALA A O 1
ATOM 1359 N N . PRO A 1 189 ? -18.918 -14.637 -11.530 1.00 56.00 189 PRO A N 1
ATOM 1360 C CA . PRO A 1 189 ? -20.095 -15.165 -12.204 1.00 56.00 189 PRO A CA 1
ATOM 1361 C C . PRO A 1 189 ? -19.694 -15.540 -13.633 1.00 56.00 189 PRO A C 1
ATOM 1363 O O . PRO A 1 189 ? -19.002 -14.768 -14.304 1.00 56.00 189 PRO A O 1
ATOM 1366 N N . GLU A 1 190 ? -20.086 -16.739 -14.085 1.00 57.16 190 GLU A N 1
ATOM 1367 C CA . GLU A 1 190 ? -19.866 -17.156 -15.470 1.00 57.16 190 GLU A CA 1
ATOM 1368 C C . GLU A 1 190 ? -20.324 -16.018 -16.386 1.00 57.16 190 GLU A C 1
ATOM 1370 O O . GLU A 1 190 ? -21.432 -15.502 -16.230 1.00 57.16 190 GLU A O 1
ATOM 1375 N N . LYS A 1 191 ? -19.446 -15.576 -17.296 1.00 51.44 191 LYS A N 1
ATOM 1376 C CA . LYS A 1 191 ? -19.743 -14.513 -18.264 1.00 51.44 191 LYS A CA 1
ATOM 1377 C C . LYS A 1 191 ? -21.078 -14.814 -18.959 1.00 51.44 191 LYS A C 1
ATOM 1379 O O . LYS A 1 191 ? -21.108 -15.616 -19.889 1.00 51.44 191 LYS A O 1
ATOM 1384 N N . GLY A 1 192 ? -22.157 -14.166 -18.519 1.00 48.91 192 GLY A N 1
ATOM 1385 C CA . GLY A 1 192 ? -23.495 -14.391 -19.073 1.00 48.91 192 GLY A CA 1
ATOM 1386 C C . GLY A 1 192 ? -24.701 -14.138 -18.160 1.00 48.91 192 GLY A C 1
ATOM 1387 O O . GLY A 1 192 ? -25.786 -14.590 -18.511 1.00 48.91 192 GLY A O 1
ATOM 1388 N N . GLY A 1 193 ? -24.562 -13.448 -17.025 1.00 42.31 193 GLY A N 1
ATOM 1389 C CA . GLY A 1 193 ? -25.690 -13.096 -16.152 1.00 42.31 193 GLY A CA 1
ATOM 1390 C C . GLY A 1 193 ? -25.996 -11.598 -16.146 1.00 42.31 193 GLY A C 1
ATOM 1391 O O . GLY A 1 193 ? -25.456 -10.902 -15.295 1.00 42.31 193 GLY A O 1
ATOM 1392 N N . GLU A 1 194 ? -26.883 -11.197 -17.067 1.00 34.81 194 GLU A N 1
ATOM 1393 C CA . GLU A 1 194 ? -27.507 -9.871 -17.323 1.00 34.81 194 GLU A CA 1
ATOM 1394 C C . GLU A 1 194 ? -26.662 -8.761 -17.975 1.00 34.81 194 GLU A C 1
ATOM 1396 O O . GLU A 1 194 ? -25.712 -8.228 -17.363 1.00 34.81 194 GLU A O 1
#